Protein AF-A0A3M1B346-F1 (afdb_monomer)

Solvent-accessible surface area (backbone atoms only — not comparable to full-atom values): 20602 Å² total; per-residue (Å²): 141,76,96,72,74,91,65,78,90,74,76,94,73,58,94,80,36,61,48,78,49,77,46,82,44,79,42,91,96,74,44,66,30,41,39,32,41,41,31,32,31,41,41,82,75,49,34,57,56,52,48,51,54,48,50,63,43,58,70,42,80,57,18,36,36,39,36,37,28,70,54,43,74,44,71,39,72,66,44,55,51,50,52,52,54,47,24,54,55,18,45,77,47,75,20,40,44,34,40,16,28,65,42,69,78,57,45,53,50,34,58,74,70,60,45,62,81,72,45,51,75,35,79,36,68,68,58,44,52,50,52,53,54,54,53,72,70,50,78,88,72,79,94,76,83,77,91,83,83,84,81,90,82,87,88,88,83,87,92,82,88,88,84,89,81,85,88,85,89,86,89,88,85,91,86,88,89,80,88,80,80,94,67,78,86,74,85,85,71,61,83,67,45,69,46,78,41,95,65,25,32,42,30,43,53,78,62,47,76,50,98,92,42,69,25,49,28,33,39,37,36,36,46,32,29,85,84,28,28,67,58,50,46,53,52,51,52,54,45,44,72,73,64,56,38,34,37,33,40,33,29,74,47,43,82,45,70,39,75,55,23,50,51,45,53,51,52,52,32,52,58,22,44,76,62,80,24,42,48,38,39,29,38,62,46,71,72,53,48,52,51,33,54,74,71,54,43,60,80,75,44,50,75,33,81,49,80,79,55,54,63,81,72,53,76,82,77,72,81,79,78,79,79,80,73,77,74,79,78,82,79,82,77,80,78,85,78,132

pLDDT: mean 72.1, std 22.02, range [24.44, 95.19]

Radius of gyration: 29.72 Å; Cα contacts (8 Å, |Δi|>4): 452; chains: 1; bounding box: 73×58×101 Å

Sequence (338 aa):
MQNSSDHFELPALKKGESYIAVKEEEIEGLGKIRHICCAGDLNIQSVSQLESKIEDALALPLPLMVFDFSHLNYINSSGMGALVKASDRAKAKGGFLCIVGLPEKIEGLFRMLGLTSSLDLFDSFQSAIQFLKEEKRQPASPPTSAPSSTPSTANLTKKILSKTAKGPSPANPASSPTSPTPSTPPSSLPMGTIFDVYGLQIQRKEDFLCQGQSFLHLELIGALDTRTCAKFDKKMQEIVQQGHRFIILDFSRIDYVNSSGMGVLIKIHDQLSEQNGLLLVAKLSLKLQELFNMLGISQAVHLISDLEEAASFLPKSSPPPPQEEIPPPPTPSPPPES

Secondary structure (DSSP, 8-state):
-----SS-----PPTT-EEEEEEEEEETTTEEEEEEEEEEEE-HHHHHHHHHHHHHHHTSSS-EEEEE-TTEEEE-HHHHHHHHHHHHHHHHTT-EEEEES--HHHHHHHHHTTGGGTSEEESSHHHHHHHHHHHHHS--------------------------------------------------S-TT-EEEETTEEEEE-PPEEETTEEEEEEEEEEEESTTTHHHHHHHHHHHHHTT--EEEEEEEEEEEE-HHHHHHHHHHHHHHHHTT-EEEEE---HHHHHHHHHTTGGGTSEEESSGGGHHHHSPPPPPPPP---PPPPPPPPPPPP-

Nearest PDB structures (foldseek):
  1th8-assembly1_B  TM=8.583E-01  e=2.112E-08  Geobacillus stearothermophilus
  1til-assembly1_B  TM=8.549E-01  e=5.583E-08  Geobacillus stearothermophilus
  6m36-assembly1_H  TM=8.425E-01  e=1.389E-07  Bacillus subtilis subsp. subtilis str. 168
  1vc1-assembly1_B  TM=8.522E-01  e=3.059E-07  Thermotoga maritima
  2ka5-assembly1_A  TM=7.590E-01  e=3.495E-05  Thermotoga maritima

Structure (mmCIF, N/CA/C/O backbone):
data_AF-A0A3M1B346-F1
#
_entry.id   AF-A0A3M1B346-F1
#
loop_
_atom_site.group_PDB
_atom_site.id
_atom_site.type_symbol
_atom_site.label_atom_id
_atom_site.label_alt_id
_atom_site.label_comp_id
_atom_site.label_asym_id
_atom_site.label_entity_id
_atom_site.label_seq_id
_atom_site.pdbx_PDB_ins_code
_atom_site.Cartn_x
_atom_site.Cartn_y
_atom_site.Cartn_z
_atom_site.occupancy
_atom_site.B_iso_or_equiv
_atom_site.auth_seq_id
_atom_site.auth_comp_id
_atom_site.auth_asym_id
_atom_site.auth_atom_id
_atom_site.pdbx_PDB_model_num
ATOM 1 N N . MET A 1 1 ? 32.292 -17.743 -20.488 1.00 32.06 1 MET A N 1
ATOM 2 C CA . MET A 1 1 ? 33.106 -16.845 -19.637 1.00 32.06 1 MET A CA 1
ATOM 3 C C . MET A 1 1 ? 32.238 -15.624 -19.393 1.00 32.06 1 MET A C 1
ATOM 5 O O . MET A 1 1 ? 31.843 -15.042 -20.383 1.00 32.06 1 MET A O 1
ATOM 9 N N . GLN A 1 2 ? 31.777 -15.242 -18.208 1.00 30.55 2 GLN A N 1
ATOM 10 C CA . GLN A 1 2 ? 32.051 -15.582 -16.809 1.00 30.55 2 GLN A CA 1
ATOM 11 C C . GLN A 1 2 ? 30.731 -15.384 -16.034 1.00 30.55 2 GLN A C 1
ATOM 13 O O . GLN A 1 2 ? 29.927 -14.549 -16.433 1.00 30.55 2 GLN A O 1
ATOM 18 N N . ASN A 1 3 ? 30.523 -16.147 -14.954 1.00 39.28 3 ASN A N 1
ATOM 19 C CA . ASN A 1 3 ? 29.468 -15.915 -13.960 1.00 39.28 3 ASN A CA 1
ATOM 20 C C . ASN A 1 3 ? 29.493 -14.454 -13.491 1.00 39.28 3 ASN A C 1
ATOM 22 O O . ASN A 1 3 ? 30.456 -14.043 -12.844 1.00 39.28 3 ASN A O 1
ATOM 26 N N . SER A 1 4 ? 28.432 -13.705 -13.757 1.00 40.34 4 SER A N 1
ATOM 27 C CA . SER A 1 4 ? 28.116 -12.463 -13.057 1.00 40.34 4 SER A CA 1
ATOM 28 C C . SER A 1 4 ? 26.859 -12.730 -12.246 1.00 40.34 4 SER A C 1
ATOM 30 O O . SER A 1 4 ? 25.828 -13.105 -12.788 1.00 40.34 4 SER A O 1
ATOM 32 N N . SER A 1 5 ? 26.999 -12.656 -10.931 1.00 48.50 5 SER A N 1
ATOM 33 C CA . SER A 1 5 ? 25.979 -12.956 -9.938 1.00 48.50 5 SER A CA 1
ATOM 34 C C . SER A 1 5 ? 24.717 -12.119 -10.185 1.00 48.50 5 SER A C 1
ATOM 36 O O . SER A 1 5 ? 24.718 -10.920 -9.901 1.00 48.50 5 SER A O 1
ATOM 38 N N . ASP A 1 6 ? 23.638 -12.767 -10.646 1.00 55.94 6 ASP A N 1
ATOM 39 C CA . ASP A 1 6 ? 22.274 -12.198 -10.701 1.00 55.94 6 ASP A CA 1
ATOM 40 C C . ASP A 1 6 ? 21.827 -11.657 -9.331 1.00 55.94 6 ASP A C 1
ATOM 42 O O . ASP A 1 6 ? 20.938 -10.818 -9.227 1.00 55.94 6 ASP A O 1
ATOM 46 N N . HIS A 1 7 ? 22.479 -12.107 -8.259 1.00 64.25 7 HIS A N 1
ATOM 47 C CA . HIS A 1 7 ? 22.186 -11.700 -6.899 1.00 64.25 7 HIS A CA 1
ATOM 48 C C . HIS A 1 7 ? 22.921 -10.421 -6.481 1.00 64.25 7 HIS A C 1
ATOM 50 O O . HIS A 1 7 ? 24.117 -10.211 -6.718 1.00 64.25 7 HIS A O 1
ATOM 56 N N . PHE A 1 8 ? 22.187 -9.546 -5.804 1.00 78.50 8 PHE A N 1
ATOM 57 C CA . PHE A 1 8 ? 22.762 -8.467 -5.014 1.00 78.50 8 PHE A CA 1
ATOM 58 C C . PHE A 1 8 ? 23.341 -9.036 -3.717 1.00 78.50 8 PHE A C 1
ATOM 60 O O . PHE A 1 8 ? 22.688 -9.822 -3.034 1.00 78.50 8 PHE A O 1
ATOM 67 N N . GLU A 1 9 ? 24.560 -8.629 -3.361 1.00 78.38 9 GLU A N 1
ATOM 68 C CA . GLU A 1 9 ? 25.060 -8.852 -2.005 1.00 78.38 9 GLU A CA 1
ATOM 69 C C . GLU A 1 9 ? 24.341 -7.881 -1.071 1.00 78.38 9 GLU A C 1
ATOM 71 O O . GLU A 1 9 ? 24.512 -6.664 -1.165 1.00 78.38 9 GLU A O 1
ATOM 76 N N . LEU A 1 10 ? 23.490 -8.427 -0.204 1.00 80.75 10 LEU A N 1
ATOM 77 C CA . LEU A 1 10 ? 22.683 -7.637 0.714 1.00 80.75 10 LEU A CA 1
ATOM 78 C C . LEU A 1 10 ? 23.370 -7.481 2.072 1.00 80.75 10 LEU A C 1
ATOM 80 O O . LEU A 1 10 ? 23.885 -8.462 2.617 1.00 80.75 10 LEU A O 1
ATOM 84 N N . PRO A 1 11 ? 23.344 -6.275 2.667 1.00 83.25 11 PRO A N 1
ATOM 85 C CA . PRO A 1 11 ? 23.752 -6.101 4.052 1.00 83.25 11 PRO A CA 1
ATOM 86 C C . PRO A 1 11 ? 22.748 -6.769 5.004 1.00 83.25 11 PRO A C 1
ATOM 88 O O . PRO A 1 11 ? 21.581 -6.975 4.668 1.00 83.25 11 PRO A O 1
ATOM 91 N N . ALA A 1 12 ? 23.185 -7.065 6.230 1.00 81.69 12 ALA A N 1
ATOM 92 C CA . ALA A 1 12 ? 22.277 -7.499 7.288 1.00 81.69 12 ALA A CA 1
ATOM 93 C C . ALA A 1 12 ? 21.341 -6.340 7.675 1.00 81.69 12 ALA A C 1
ATOM 95 O O . ALA A 1 12 ? 21.775 -5.376 8.306 1.00 81.69 12 ALA A O 1
ATOM 96 N N . LEU A 1 13 ? 20.071 -6.442 7.284 1.00 80.88 13 LEU A N 1
ATOM 97 C CA . LEU A 1 13 ? 19.040 -5.440 7.553 1.00 80.88 13 LEU A CA 1
ATOM 98 C C . LEU A 1 13 ? 18.344 -5.703 8.889 1.00 80.88 13 LEU A C 1
ATOM 100 O O . LEU A 1 13 ? 17.930 -6.830 9.175 1.00 80.88 13 LEU A O 1
ATOM 104 N N . LYS A 1 14 ? 18.159 -4.657 9.696 1.00 78.88 14 LYS A N 1
ATOM 105 C CA . LYS A 1 14 ? 17.263 -4.707 10.859 1.00 78.88 14 LYS A CA 1
ATOM 106 C C . LYS A 1 14 ? 15.815 -4.473 10.425 1.00 78.88 14 LYS A C 1
ATOM 108 O O . LYS A 1 14 ? 15.532 -3.938 9.356 1.00 78.88 14 LYS A O 1
ATOM 113 N N . LYS A 1 15 ? 14.870 -4.851 11.289 1.00 71.69 15 LYS A N 1
ATOM 114 C CA . LYS A 1 15 ? 13.436 -4.592 11.081 1.00 71.69 15 LYS A CA 1
ATOM 115 C C . LYS A 1 15 ? 13.189 -3.082 10.916 1.00 71.69 15 LYS A C 1
ATOM 117 O O . LYS A 1 15 ? 13.655 -2.313 11.754 1.00 71.69 15 LYS A O 1
ATOM 122 N N . GLY A 1 16 ? 12.459 -2.668 9.880 1.00 68.50 16 GLY A N 1
ATOM 123 C CA . GLY A 1 16 ? 12.219 -1.254 9.564 1.00 68.50 16 GLY A CA 1
ATOM 124 C C . GLY A 1 16 ? 13.260 -0.602 8.648 1.00 68.50 16 GLY A C 1
ATOM 125 O O . GLY A 1 16 ? 13.013 0.499 8.153 1.00 68.50 16 GLY A O 1
ATOM 126 N N . GLU A 1 17 ? 14.412 -1.241 8.416 1.00 79.50 17 GLU A N 1
ATOM 127 C CA . GLU A 1 17 ? 15.444 -0.716 7.521 1.00 79.50 17 GLU A CA 1
ATOM 128 C C . GLU A 1 17 ? 15.153 -1.075 6.060 1.00 79.50 17 GLU A C 1
ATOM 130 O O . GLU A 1 17 ? 14.446 -2.034 5.746 1.00 79.50 17 GLU A O 1
ATOM 135 N N . SER A 1 18 ? 15.726 -0.284 5.158 1.00 87.25 18 SER A N 1
ATOM 136 C CA . SER A 1 18 ? 15.640 -0.500 3.718 1.00 87.25 18 SER A CA 1
ATOM 137 C C . SER A 1 18 ? 17.023 -0.395 3.101 1.00 87.25 18 SER A C 1
ATOM 139 O O . SER A 1 18 ? 17.881 0.346 3.589 1.00 87.25 18 SER A O 1
ATOM 141 N N . TYR A 1 19 ? 17.226 -1.125 2.015 1.00 89.31 19 TYR A N 1
ATOM 142 C CA . TYR A 1 19 ? 18.423 -1.044 1.202 1.00 89.31 19 TYR A CA 1
ATOM 143 C C . TYR A 1 19 ? 18.024 -0.942 -0.260 1.00 89.31 19 TYR A C 1
ATOM 145 O O . TYR A 1 19 ? 17.258 -1.765 -0.762 1.00 89.31 19 TYR A O 1
ATOM 153 N N . ILE A 1 20 ? 18.544 0.085 -0.929 1.00 91.50 20 ILE A N 1
ATOM 154 C CA . ILE A 1 20 ? 18.323 0.312 -2.351 1.00 91.50 20 ILE A CA 1
ATOM 155 C C . ILE A 1 20 ? 19.682 0.410 -3.025 1.00 91.50 20 ILE A C 1
ATOM 157 O O . ILE A 1 20 ? 20.487 1.288 -2.705 1.00 91.50 20 ILE A O 1
ATOM 161 N N . ALA A 1 21 ? 19.926 -0.479 -3.980 1.00 90.62 21 ALA A N 1
ATOM 162 C CA . ALA A 1 21 ? 21.148 -0.496 -4.769 1.00 90.62 21 ALA A CA 1
ATOM 163 C C . ALA A 1 21 ? 20.822 -0.502 -6.254 1.00 90.62 21 ALA A C 1
ATOM 165 O O . ALA A 1 21 ? 19.817 -1.061 -6.682 1.00 90.62 21 ALA A O 1
ATOM 166 N N . VAL A 1 22 ? 21.697 0.110 -7.046 1.00 92.88 22 VAL A N 1
ATOM 167 C CA . VAL A 1 22 ? 21.562 0.158 -8.500 1.00 92.88 22 VAL A CA 1
ATOM 168 C C . VAL A 1 22 ? 22.815 -0.433 -9.121 1.00 92.88 22 VAL A C 1
ATOM 170 O O . VAL A 1 22 ? 23.921 0.016 -8.826 1.00 92.88 22 VAL A O 1
ATOM 173 N N . LYS A 1 23 ? 22.629 -1.408 -10.005 1.00 92.12 23 LYS A N 1
ATOM 174 C CA . LYS A 1 23 ? 23.642 -1.915 -10.928 1.00 92.12 23 LYS A CA 1
ATOM 175 C C . LYS A 1 23 ? 23.295 -1.438 -12.342 1.00 92.12 23 LYS A C 1
ATOM 177 O O . LYS A 1 23 ? 22.126 -1.400 -12.728 1.00 92.12 23 LYS A O 1
ATOM 182 N N . GLU A 1 24 ? 24.305 -1.021 -13.101 1.00 91.75 24 GLU A N 1
ATOM 183 C CA . GLU A 1 24 ? 24.171 -0.861 -14.554 1.00 91.75 24 GLU A CA 1
ATOM 184 C C . GLU A 1 24 ? 24.563 -2.173 -15.212 1.00 91.75 24 GLU A C 1
ATOM 186 O O . GLU A 1 24 ? 25.674 -2.656 -15.001 1.00 91.75 24 GLU A O 1
ATOM 191 N N . GLU A 1 25 ? 23.669 -2.712 -16.027 1.00 90.19 25 GLU A N 1
ATOM 192 C CA . GLU A 1 25 ? 23.931 -3.905 -16.816 1.00 90.19 25 GLU A CA 1
ATOM 193 C C . GLU A 1 25 ? 23.837 -3.562 -18.296 1.00 90.19 25 GLU A C 1
ATOM 195 O O . GLU A 1 25 ? 22.869 -2.953 -18.753 1.00 90.19 25 GLU A O 1
ATOM 200 N N . GLU A 1 26 ? 24.867 -3.916 -19.057 1.00 90.44 26 GLU A N 1
ATOM 201 C CA . GLU A 1 26 ? 24.881 -3.725 -20.501 1.00 90.44 26 GLU A CA 1
ATOM 202 C C . GLU A 1 26 ? 24.494 -5.036 -21.176 1.00 90.44 26 GLU A C 1
ATOM 204 O O . GLU A 1 26 ? 25.235 -6.018 -21.148 1.00 90.44 26 GLU A O 1
ATOM 209 N N . ILE A 1 27 ? 23.298 -5.057 -21.762 1.00 89.56 27 ILE A N 1
ATOM 210 C CA . ILE A 1 27 ? 22.732 -6.254 -22.370 1.00 89.56 27 ILE A CA 1
ATOM 211 C C . ILE A 1 27 ? 22.774 -6.123 -23.888 1.00 89.56 27 ILE A C 1
ATOM 213 O O . ILE A 1 27 ? 22.206 -5.195 -24.473 1.00 89.56 27 ILE A O 1
ATOM 217 N N . GLU A 1 28 ? 23.399 -7.102 -24.541 1.00 85.38 28 GLU A N 1
ATOM 218 C CA . GLU A 1 28 ? 23.460 -7.179 -25.998 1.00 85.38 28 GLU A CA 1
ATOM 219 C C . GLU A 1 28 ? 22.050 -7.096 -26.614 1.00 85.38 28 GLU A C 1
ATOM 221 O O . GLU A 1 28 ? 21.127 -7.825 -26.233 1.00 85.38 28 GLU A O 1
ATOM 226 N N . GLY A 1 29 ? 21.875 -6.165 -27.555 1.00 84.38 29 GLY A N 1
ATOM 227 C CA . GLY A 1 29 ? 20.603 -5.891 -28.227 1.00 84.38 29 GLY A CA 1
ATOM 228 C C . GLY A 1 29 ? 19.672 -4.917 -27.495 1.00 84.38 29 GLY A C 1
ATOM 229 O O . GLY A 1 29 ? 18.853 -4.273 -28.150 1.00 84.38 29 GLY A O 1
ATOM 230 N N . LEU A 1 30 ? 19.816 -4.718 -26.182 1.00 84.06 30 LEU A N 1
ATOM 231 C CA . LEU A 1 30 ? 18.996 -3.780 -25.399 1.00 84.06 30 LEU A CA 1
ATOM 232 C C . LEU A 1 30 ? 19.738 -2.490 -25.043 1.00 84.06 30 LEU A C 1
ATOM 234 O O . LEU A 1 30 ? 19.118 -1.427 -25.064 1.00 84.06 30 LEU A O 1
ATOM 238 N N . GLY A 1 31 ? 21.055 -2.565 -24.845 1.00 87.00 31 GLY A N 1
ATOM 239 C CA . GLY A 1 31 ? 21.879 -1.466 -24.355 1.00 87.00 31 GLY A CA 1
ATOM 240 C C . GLY A 1 31 ? 21.941 -1.464 -22.829 1.00 87.00 31 GLY A C 1
ATOM 241 O O . GLY A 1 31 ? 21.879 -2.519 -22.198 1.00 87.00 31 GLY A O 1
ATOM 242 N N . LYS A 1 32 ? 22.076 -0.275 -22.238 1.00 90.44 32 LYS A N 1
ATOM 243 C CA . LYS A 1 32 ? 22.157 -0.113 -20.784 1.00 90.44 32 LYS A CA 1
ATOM 244 C C . LYS A 1 32 ? 20.802 -0.320 -20.113 1.00 90.44 32 LYS A C 1
ATOM 246 O O . LYS A 1 32 ? 19.819 0.316 -20.489 1.00 90.44 32 LYS A O 1
ATOM 251 N N . ILE A 1 33 ? 20.794 -1.136 -19.069 1.00 92.56 33 ILE A N 1
ATOM 252 C CA . ILE A 1 33 ? 19.653 -1.414 -18.202 1.00 92.56 33 ILE A CA 1
ATOM 253 C C . ILE A 1 33 ? 20.035 -1.059 -16.768 1.00 92.56 33 ILE A C 1
ATOM 255 O O . ILE A 1 33 ? 21.152 -1.309 -16.313 1.00 92.56 33 ILE A O 1
ATOM 259 N N . ARG A 1 34 ? 19.097 -0.445 -16.048 1.00 94.00 34 ARG A N 1
ATOM 260 C CA . ARG A 1 34 ? 19.215 -0.158 -14.618 1.00 94.00 34 ARG A CA 1
ATOM 261 C C . ARG A 1 34 ? 18.576 -1.301 -13.839 1.00 94.00 34 ARG A C 1
ATOM 263 O O . ARG A 1 34 ? 17.354 -1.405 -13.807 1.00 94.00 34 ARG A O 1
ATOM 270 N N . HIS A 1 35 ? 19.394 -2.134 -13.211 1.00 94.12 35 HIS A N 1
ATOM 271 C CA . HIS A 1 35 ? 18.930 -3.176 -12.303 1.00 94.12 35 HIS A CA 1
ATOM 272 C C . HIS A 1 35 ? 18.921 -2.613 -10.877 1.00 94.12 35 HIS A C 1
ATOM 274 O O . HIS A 1 35 ? 19.967 -2.245 -10.340 1.00 94.12 35 HIS A O 1
ATOM 280 N N . ILE A 1 36 ? 17.739 -2.463 -10.287 1.00 94.12 36 ILE A N 1
ATOM 281 C CA . ILE A 1 36 ? 17.524 -1.764 -9.019 1.00 94.12 36 ILE A CA 1
ATOM 282 C C . ILE A 1 36 ? 17.034 -2.768 -7.979 1.00 94.12 36 ILE A C 1
ATOM 284 O O . ILE A 1 36 ? 15.892 -3.210 -8.031 1.00 94.12 36 ILE A O 1
ATOM 288 N N . CYS A 1 37 ? 17.878 -3.104 -7.009 1.00 93.50 37 CYS A N 1
ATOM 289 C CA . CYS A 1 37 ? 17.483 -3.936 -5.879 1.00 93.50 37 CYS A CA 1
ATOM 290 C C . CYS A 1 37 ? 16.806 -3.091 -4.813 1.00 93.50 37 CYS A C 1
ATOM 292 O O . CYS A 1 37 ? 17.348 -2.055 -4.420 1.00 93.50 37 CYS A O 1
ATOM 294 N N . CYS A 1 38 ? 15.658 -3.557 -4.328 1.00 93.00 38 CYS A N 1
ATOM 295 C CA . CYS A 1 38 ? 14.989 -3.002 -3.161 1.00 93.00 38 CYS A CA 1
ATOM 296 C C . CYS A 1 38 ? 14.782 -4.111 -2.128 1.00 93.00 38 CYS A C 1
ATOM 298 O O . CYS A 1 38 ? 14.017 -5.048 -2.352 1.00 93.00 38 CYS A O 1
ATOM 300 N N . ALA A 1 39 ? 15.448 -3.983 -0.985 1.00 90.81 39 ALA A N 1
ATOM 301 C CA . ALA A 1 39 ? 15.350 -4.922 0.123 1.00 90.81 39 ALA A CA 1
ATOM 302 C C . ALA A 1 39 ? 14.859 -4.227 1.400 1.00 90.81 39 ALA A C 1
ATOM 304 O O . ALA A 1 39 ? 15.118 -3.040 1.615 1.00 90.81 39 ALA A O 1
ATOM 305 N N . GLY A 1 40 ? 14.174 -4.980 2.262 1.00 88.06 40 GLY A N 1
ATOM 306 C CA . GLY A 1 40 ? 13.624 -4.474 3.520 1.00 88.06 40 GLY A CA 1
ATOM 307 C C . GLY A 1 40 ? 12.289 -3.743 3.352 1.00 88.06 40 GLY A C 1
ATOM 308 O O . GLY A 1 40 ? 11.438 -4.169 2.569 1.00 88.06 40 GLY A O 1
ATOM 309 N N . ASP A 1 41 ? 12.091 -2.669 4.116 1.00 83.69 41 ASP A N 1
ATOM 310 C CA . ASP A 1 41 ? 10.806 -1.970 4.223 1.00 83.69 41 ASP A CA 1
ATOM 311 C C . ASP A 1 41 ? 10.811 -0.652 3.432 1.00 83.69 41 ASP A C 1
ATOM 313 O O . ASP A 1 41 ? 11.344 0.360 3.893 1.00 83.69 41 ASP A O 1
ATOM 317 N N . LEU A 1 42 ? 10.155 -0.621 2.265 1.00 83.19 42 LEU A N 1
ATOM 318 C CA . LEU A 1 42 ? 9.981 0.600 1.471 1.00 83.19 42 LEU A CA 1
ATOM 319 C C . LEU A 1 42 ? 8.945 1.549 2.111 1.00 83.19 42 LEU A C 1
ATOM 321 O O . LEU A 1 42 ? 7.769 1.606 1.737 1.00 83.19 42 LEU A O 1
ATOM 325 N N . ASN A 1 43 ? 9.400 2.292 3.119 1.00 77.50 43 ASN A N 1
ATOM 326 C CA . ASN A 1 43 ? 8.674 3.323 3.859 1.00 77.50 43 ASN A CA 1
ATOM 327 C C . ASN A 1 43 ? 8.891 4.743 3.284 1.00 77.50 43 ASN A C 1
ATOM 329 O O . ASN A 1 43 ? 9.664 4.945 2.351 1.00 77.50 43 ASN A O 1
ATOM 333 N N . ILE A 1 44 ? 8.241 5.758 3.870 1.00 71.00 44 ILE A N 1
ATOM 334 C CA . ILE A 1 44 ? 8.250 7.153 3.377 1.00 71.00 44 ILE A CA 1
ATOM 335 C C . ILE A 1 44 ? 9.672 7.704 3.159 1.00 71.00 44 ILE A C 1
ATOM 337 O O . ILE A 1 44 ? 9.896 8.409 2.182 1.00 71.00 44 ILE A O 1
ATOM 341 N N . GLN A 1 45 ? 10.634 7.377 4.027 1.00 72.00 45 GLN A N 1
ATOM 342 C CA . GLN A 1 45 ? 12.007 7.887 3.912 1.00 72.00 45 GLN A CA 1
ATOM 343 C C . GLN A 1 45 ? 12.791 7.190 2.794 1.00 72.00 45 GLN A C 1
ATOM 345 O O . GLN A 1 45 ? 13.525 7.836 2.047 1.00 72.00 45 GLN A O 1
ATOM 350 N N . SER A 1 46 ? 12.615 5.877 2.661 1.00 78.19 46 SER A N 1
ATOM 351 C CA . SER A 1 46 ? 13.269 5.080 1.616 1.00 78.19 46 SER A CA 1
ATOM 352 C C . SER A 1 46 ? 12.723 5.364 0.212 1.00 78.19 46 SER A C 1
ATOM 354 O O . SER A 1 46 ? 13.469 5.311 -0.764 1.00 78.19 46 SER A O 1
ATOM 356 N N . VAL A 1 47 ? 11.444 5.749 0.104 1.00 81.88 47 VAL A N 1
ATOM 357 C CA . VAL A 1 47 ? 10.812 6.087 -1.178 1.00 81.88 47 VAL A CA 1
ATOM 358 C C . VAL A 1 47 ? 11.484 7.298 -1.818 1.00 81.88 47 VAL A C 1
ATOM 360 O O . VAL A 1 47 ? 11.690 7.278 -3.022 1.00 81.88 47 VAL A O 1
ATOM 363 N N . SER A 1 48 ? 11.941 8.291 -1.051 1.00 84.12 48 SER A N 1
ATOM 364 C CA . SER A 1 48 ? 12.697 9.417 -1.621 1.00 84.12 48 SER A CA 1
ATOM 365 C C . SER A 1 48 ? 14.006 8.972 -2.286 1.00 84.12 48 SER A C 1
ATOM 367 O O . SER A 1 48 ? 14.407 9.519 -3.313 1.00 84.12 48 SER A O 1
ATOM 369 N N . GLN A 1 49 ? 14.680 7.961 -1.723 1.00 86.75 49 GLN A N 1
ATOM 370 C CA . GLN A 1 49 ? 15.886 7.392 -2.333 1.00 86.75 49 GLN A CA 1
ATOM 371 C C . GLN A 1 49 ? 15.534 6.612 -3.602 1.00 86.75 49 GLN A C 1
ATOM 373 O O . GLN A 1 49 ? 16.208 6.771 -4.618 1.00 86.75 49 GLN A O 1
ATOM 378 N N . LEU A 1 50 ? 14.456 5.823 -3.562 1.00 89.31 50 LEU A N 1
ATOM 379 C CA . LEU A 1 50 ? 13.929 5.103 -4.719 1.00 89.31 50 LEU A CA 1
ATOM 380 C C . LEU A 1 50 ? 13.569 6.057 -5.866 1.00 89.31 50 LEU A C 1
ATOM 382 O O . LEU A 1 50 ? 13.999 5.849 -6.997 1.00 89.31 50 LEU A O 1
ATOM 386 N N . GLU A 1 51 ? 12.826 7.122 -5.564 1.00 90.19 51 GLU A N 1
ATOM 387 C CA . GLU A 1 51 ? 12.421 8.156 -6.517 1.00 90.19 51 GLU A CA 1
ATOM 388 C C . GLU A 1 51 ? 13.638 8.830 -7.147 1.00 90.19 51 GLU A C 1
ATOM 390 O O . GLU A 1 51 ? 13.685 8.971 -8.364 1.00 90.19 51 GLU A O 1
ATOM 395 N N . SER A 1 52 ? 14.672 9.155 -6.362 1.00 90.50 52 SER A N 1
ATOM 396 C CA . SER A 1 52 ? 15.922 9.689 -6.914 1.00 90.50 52 SER A CA 1
ATOM 397 C C . SER A 1 52 ? 16.559 8.733 -7.928 1.00 90.50 52 SER A C 1
ATOM 399 O O . SER A 1 52 ? 16.988 9.181 -8.988 1.00 90.50 52 SER A O 1
ATOM 401 N N . LYS A 1 53 ? 16.599 7.422 -7.648 1.00 91.81 53 LYS A N 1
ATOM 402 C CA . LYS A 1 53 ? 17.146 6.426 -8.589 1.00 91.81 53 LYS A CA 1
ATOM 403 C C . LYS A 1 53 ? 16.279 6.256 -9.835 1.00 91.81 53 LYS A C 1
ATOM 405 O O . LYS A 1 53 ? 16.813 6.055 -10.926 1.00 91.81 53 LYS A O 1
ATOM 410 N N . ILE A 1 54 ? 14.961 6.352 -9.679 1.00 93.81 54 ILE A N 1
ATOM 411 C CA . ILE A 1 54 ? 14.005 6.361 -10.789 1.00 93.81 54 ILE A CA 1
ATOM 412 C C . ILE A 1 54 ? 14.245 7.578 -11.683 1.00 93.81 54 ILE A C 1
ATOM 414 O O . ILE A 1 54 ? 14.311 7.420 -12.897 1.00 93.81 54 ILE A O 1
ATOM 418 N N . GLU A 1 55 ? 14.403 8.777 -11.120 1.00 94.06 55 GLU A N 1
ATOM 419 C CA . GLU A 1 55 ? 14.655 9.987 -11.911 1.00 94.06 55 GLU A CA 1
ATOM 420 C C . GLU A 1 55 ? 15.980 9.900 -12.678 1.00 94.06 55 GLU A C 1
ATOM 422 O O . GLU A 1 55 ? 16.011 10.207 -13.871 1.00 94.06 55 GLU A O 1
ATOM 427 N N . ASP A 1 56 ? 17.042 9.392 -12.044 1.00 90.94 56 ASP A N 1
ATOM 428 C CA . ASP A 1 56 ? 18.332 9.151 -12.704 1.00 90.94 56 ASP A CA 1
ATOM 429 C C . ASP A 1 56 ? 18.189 8.195 -13.904 1.00 90.94 56 ASP A C 1
ATOM 431 O O . ASP A 1 56 ? 18.797 8.396 -14.959 1.00 90.94 56 ASP A O 1
ATOM 435 N N . ALA A 1 57 ? 17.366 7.151 -13.770 1.00 91.19 57 ALA A N 1
ATOM 436 C CA . ALA A 1 57 ? 17.086 6.211 -14.851 1.00 91.19 57 ALA A CA 1
ATOM 437 C C . ALA A 1 57 ? 16.205 6.832 -15.947 1.00 91.19 57 ALA A C 1
ATOM 439 O O . ALA A 1 57 ? 16.487 6.670 -17.134 1.00 91.19 57 ALA A O 1
ATOM 440 N N . LEU A 1 58 ? 15.172 7.586 -15.563 1.00 93.12 58 LEU A N 1
ATOM 441 C CA . LEU A 1 58 ? 14.265 8.279 -16.477 1.00 93.12 58 LEU A CA 1
ATOM 442 C C . LEU A 1 58 ? 14.944 9.424 -17.231 1.00 93.12 58 LEU A C 1
ATOM 444 O O . LEU A 1 58 ? 14.426 9.835 -18.269 1.00 93.12 58 LEU A O 1
ATOM 448 N N . ALA A 1 59 ? 16.076 9.947 -16.758 1.00 92.25 59 ALA A N 1
ATOM 449 C CA . ALA A 1 59 ? 16.872 10.932 -17.487 1.00 92.25 59 ALA A CA 1
ATOM 450 C C . ALA A 1 59 ? 17.472 10.362 -18.788 1.00 92.25 59 ALA A C 1
ATOM 452 O O . ALA A 1 59 ? 17.782 11.123 -19.706 1.00 92.25 59 ALA A O 1
ATOM 453 N N . LEU A 1 60 ? 17.588 9.034 -18.903 1.00 87.56 60 LEU A N 1
ATOM 454 C CA . LEU A 1 60 ? 18.064 8.373 -20.114 1.00 87.56 60 LEU A CA 1
ATOM 455 C C . LEU A 1 60 ? 17.036 8.484 -21.259 1.00 87.56 60 LEU A C 1
ATOM 457 O O . LEU A 1 60 ? 15.825 8.520 -21.019 1.00 87.56 60 LEU A O 1
ATOM 461 N N . PRO A 1 61 ? 17.497 8.524 -22.524 1.00 85.19 61 PRO A N 1
ATOM 462 C CA . PRO A 1 61 ? 16.610 8.620 -23.682 1.00 85.19 61 PRO A CA 1
ATOM 463 C C . PRO A 1 61 ? 15.729 7.377 -23.857 1.00 85.19 61 PRO A C 1
ATOM 465 O O . PRO A 1 61 ? 14.593 7.512 -24.296 1.00 85.19 61 PRO A O 1
ATOM 468 N N . LEU A 1 62 ? 16.230 6.197 -23.476 1.00 90.38 62 LEU A N 1
ATOM 469 C CA . LEU A 1 62 ? 15.490 4.935 -23.485 1.00 90.38 62 LEU A CA 1
ATOM 470 C C . LEU A 1 62 ? 15.611 4.271 -22.099 1.00 90.38 62 LEU A C 1
ATOM 472 O O . LEU A 1 62 ? 16.561 3.523 -21.859 1.00 90.38 62 LEU A O 1
ATOM 476 N N . PRO A 1 63 ? 14.721 4.598 -21.148 1.00 92.94 63 PRO A N 1
ATOM 477 C CA . PRO A 1 63 ? 14.838 4.130 -19.772 1.00 92.94 63 PRO A CA 1
ATOM 478 C C . PRO A 1 63 ? 14.385 2.670 -19.650 1.00 92.94 63 PRO A C 1
ATOM 480 O O . PRO A 1 63 ? 13.191 2.382 -19.639 1.00 92.94 63 PRO A O 1
ATOM 483 N N . LEU A 1 64 ? 15.341 1.746 -19.553 1.00 93.88 64 LEU A N 1
ATOM 484 C CA . LEU A 1 64 ? 15.089 0.336 -19.248 1.00 93.88 64 LEU A CA 1
ATOM 485 C C . LEU A 1 64 ? 15.457 0.064 -17.791 1.00 93.88 64 LEU A C 1
ATOM 487 O O . LEU A 1 64 ? 16.616 0.217 -17.397 1.00 93.88 64 LEU A O 1
ATOM 491 N N . MET A 1 65 ? 14.464 -0.321 -16.997 1.00 94.69 65 MET A N 1
ATOM 492 C CA . MET A 1 65 ? 14.606 -0.554 -15.564 1.00 94.69 65 MET A CA 1
ATOM 493 C C . MET A 1 65 ? 14.064 -1.929 -15.196 1.00 94.69 65 MET A C 1
ATOM 495 O O . MET A 1 65 ? 12.969 -2.299 -15.616 1.00 94.69 65 MET A O 1
ATOM 499 N N . VAL A 1 66 ? 14.807 -2.652 -14.365 1.00 95.19 66 VAL A N 1
ATOM 500 C CA . VAL A 1 66 ? 14.353 -3.895 -13.740 1.00 95.19 66 VAL A CA 1
ATOM 501 C C . VAL A 1 66 ? 14.490 -3.738 -12.232 1.00 95.19 66 VAL A C 1
ATOM 503 O O . VAL A 1 66 ? 15.586 -3.488 -11.738 1.00 95.19 66 VAL A O 1
ATOM 506 N N . PHE A 1 67 ? 13.381 -3.843 -11.510 1.00 94.81 67 PHE A N 1
ATOM 507 C CA . PHE A 1 67 ? 13.332 -3.763 -10.055 1.00 94.81 67 PHE A CA 1
ATOM 508 C C . PHE A 1 67 ? 13.328 -5.162 -9.451 1.00 94.81 67 PHE A C 1
ATOM 510 O O . PHE A 1 67 ? 12.398 -5.920 -9.696 1.00 94.81 67 PHE A O 1
ATOM 517 N N . ASP A 1 68 ? 14.334 -5.490 -8.647 1.00 94.31 68 ASP A N 1
ATOM 518 C CA . ASP A 1 68 ? 14.413 -6.754 -7.914 1.00 94.31 68 ASP A CA 1
ATOM 519 C C . ASP A 1 68 ? 13.865 -6.587 -6.497 1.00 94.31 68 ASP A C 1
ATOM 521 O O . ASP A 1 68 ? 14.448 -5.876 -5.669 1.00 94.31 68 ASP A O 1
ATOM 525 N N . PHE A 1 69 ? 12.724 -7.235 -6.244 1.00 93.00 69 PHE A N 1
ATOM 526 C CA . PHE A 1 69 ? 11.990 -7.216 -4.978 1.00 93.00 69 PHE A CA 1
ATOM 527 C C . PHE A 1 69 ? 12.096 -8.536 -4.206 1.00 93.00 69 PHE A C 1
ATOM 529 O O . PHE A 1 69 ? 11.384 -8.711 -3.217 1.00 93.00 69 PHE A O 1
ATOM 536 N N . SER A 1 70 ? 13.027 -9.425 -4.575 1.00 90.38 70 SER A N 1
ATOM 537 C CA . SER A 1 70 ? 13.211 -10.749 -3.947 1.00 90.38 70 SER A CA 1
ATOM 538 C C . SER A 1 70 ? 13.382 -10.701 -2.426 1.00 90.38 70 SER A C 1
ATOM 540 O O . SER A 1 70 ? 13.087 -11.667 -1.725 1.00 90.38 70 SER A O 1
ATOM 542 N N . HIS A 1 71 ? 13.844 -9.566 -1.897 1.00 89.81 71 HIS A N 1
ATOM 543 C CA . HIS A 1 71 ? 14.086 -9.340 -0.472 1.00 89.81 71 HIS A CA 1
ATOM 544 C C . HIS A 1 71 ? 13.254 -8.190 0.106 1.00 89.81 71 HIS A C 1
ATOM 546 O O . HIS A 1 71 ? 13.610 -7.602 1.133 1.00 89.81 71 HIS A O 1
ATOM 552 N N . LEU A 1 72 ? 12.157 -7.841 -0.562 1.00 89.44 72 LEU A N 1
ATOM 553 C CA . LEU A 1 72 ? 11.241 -6.805 -0.122 1.00 89.44 72 LEU A CA 1
ATOM 554 C C . LEU A 1 72 ? 10.295 -7.368 0.943 1.00 89.44 72 LEU A C 1
ATOM 556 O O . LEU A 1 72 ? 9.583 -8.342 0.719 1.00 89.44 72 LEU A O 1
ATOM 560 N N . ASN A 1 73 ? 10.257 -6.735 2.108 1.00 83.75 73 ASN A N 1
ATOM 561 C CA . ASN A 1 73 ? 9.356 -7.129 3.191 1.00 83.75 73 ASN A CA 1
ATOM 562 C C . ASN A 1 73 ? 8.048 -6.340 3.136 1.00 83.75 73 ASN A C 1
ATOM 564 O O . ASN A 1 73 ? 6.976 -6.865 3.442 1.00 83.75 73 ASN A O 1
ATOM 568 N N . TYR A 1 74 ? 8.140 -5.068 2.749 1.00 80.88 74 TYR A N 1
ATOM 569 C CA . TYR A 1 74 ? 7.022 -4.142 2.779 1.00 80.88 74 TYR A CA 1
ATOM 570 C C . TYR A 1 74 ? 7.181 -3.033 1.738 1.00 80.88 74 TYR A C 1
ATOM 572 O O . TYR A 1 74 ? 8.288 -2.569 1.475 1.00 80.88 74 TYR A O 1
ATOM 580 N N . ILE A 1 75 ? 6.057 -2.561 1.193 1.00 82.50 75 ILE A N 1
ATOM 581 C CA . ILE A 1 75 ? 5.979 -1.352 0.372 1.00 82.50 75 ILE A CA 1
ATOM 582 C C . ILE A 1 75 ? 4.706 -0.577 0.703 1.00 82.50 75 ILE A C 1
ATOM 584 O O . ILE A 1 75 ? 3.617 -1.145 0.799 1.00 82.50 75 ILE A O 1
ATOM 588 N N . ASN A 1 76 ? 4.840 0.735 0.891 1.00 74.81 76 ASN A N 1
ATOM 589 C CA . ASN A 1 76 ? 3.700 1.611 1.147 1.00 74.81 76 ASN A CA 1
ATOM 590 C C . ASN A 1 76 ? 3.056 2.138 -0.153 1.00 74.81 76 ASN A C 1
ATOM 592 O O . ASN A 1 76 ? 3.551 1.947 -1.264 1.00 74.81 76 ASN A O 1
ATOM 596 N N . SER A 1 77 ? 1.945 2.862 -0.008 1.00 74.19 77 SER A N 1
ATOM 597 C CA . SER A 1 77 ? 1.220 3.478 -1.127 1.00 74.19 77 SER A CA 1
ATOM 598 C C . SER A 1 77 ? 2.064 4.470 -1.937 1.00 74.19 77 SER A C 1
ATOM 600 O O . SER A 1 77 ? 1.890 4.559 -3.152 1.00 74.19 77 SER A O 1
ATOM 602 N N . SER A 1 78 ? 2.991 5.188 -1.296 1.00 77.31 78 SER A N 1
ATOM 603 C CA . SER A 1 78 ? 3.904 6.109 -1.981 1.00 77.31 78 SER A CA 1
ATOM 604 C C . SER A 1 78 ? 4.877 5.366 -2.897 1.00 77.31 78 SER A C 1
ATOM 606 O O . SER A 1 78 ? 5.025 5.757 -4.050 1.00 77.31 78 SER A O 1
ATOM 608 N N . GLY A 1 79 ? 5.479 4.267 -2.429 1.00 83.88 79 GLY A N 1
ATOM 609 C CA . GLY A 1 79 ? 6.372 3.430 -3.235 1.00 83.88 79 GLY A CA 1
ATOM 610 C C . GLY A 1 79 ? 5.647 2.803 -4.423 1.00 83.88 79 GLY A C 1
ATOM 611 O O . GLY A 1 79 ? 6.121 2.880 -5.553 1.00 83.88 79 GLY A O 1
ATOM 612 N N . MET A 1 80 ? 4.439 2.285 -4.195 1.00 83.56 80 MET A N 1
ATOM 613 C CA . MET A 1 80 ? 3.574 1.774 -5.264 1.00 83.56 80 MET A CA 1
ATOM 614 C C . MET A 1 80 ? 3.257 2.846 -6.313 1.00 83.56 80 MET A C 1
ATOM 616 O O . MET A 1 80 ? 3.397 2.618 -7.514 1.00 83.56 80 MET A O 1
ATOM 620 N N . GLY A 1 81 ? 2.866 4.042 -5.865 1.00 82.12 81 GLY A N 1
ATOM 621 C CA . GLY A 1 81 ? 2.580 5.167 -6.751 1.00 82.12 81 GLY A CA 1
ATOM 622 C C . GLY A 1 81 ? 3.804 5.634 -7.540 1.00 82.12 81 GLY A C 1
ATOM 623 O O . GLY A 1 81 ? 3.663 6.006 -8.705 1.00 82.12 81 GLY A O 1
ATOM 624 N N . ALA A 1 82 ? 4.996 5.593 -6.939 1.00 86.44 82 ALA A N 1
ATOM 625 C CA . ALA A 1 82 ? 6.249 5.907 -7.618 1.00 86.44 82 ALA A CA 1
ATOM 626 C C . ALA A 1 82 ? 6.532 4.915 -8.758 1.00 86.44 82 ALA A C 1
ATOM 628 O O . ALA A 1 82 ? 6.844 5.349 -9.865 1.00 86.44 82 ALA A O 1
ATOM 629 N N . LEU A 1 83 ? 6.336 3.610 -8.533 1.00 90.19 83 LEU A N 1
ATOM 630 C CA . LEU A 1 83 ? 6.543 2.572 -9.553 1.00 90.19 83 LEU A CA 1
ATOM 631 C C . LEU A 1 83 ? 5.580 2.707 -10.735 1.00 90.19 83 LEU A C 1
ATOM 633 O O . LEU A 1 83 ? 6.008 2.643 -11.885 1.00 90.19 83 LEU A O 1
ATOM 637 N N . VAL A 1 84 ? 4.292 2.950 -10.473 1.00 87.00 84 VAL A N 1
ATOM 638 C CA . VAL A 1 84 ? 3.293 3.142 -11.540 1.00 87.00 84 VAL A CA 1
ATOM 639 C C . VAL A 1 84 ? 3.641 4.366 -12.388 1.00 87.00 84 VAL A C 1
ATOM 641 O O . VAL A 1 84 ? 3.747 4.266 -13.608 1.00 87.00 84 VAL A O 1
ATOM 644 N N . LYS A 1 85 ? 3.924 5.507 -11.745 1.00 87.88 85 LYS A N 1
ATOM 645 C CA . LYS A 1 85 ? 4.335 6.732 -12.451 1.00 87.88 85 LYS A CA 1
ATOM 646 C C . LYS A 1 85 ? 5.623 6.533 -13.249 1.00 87.88 85 LYS A C 1
ATOM 648 O O . LYS A 1 85 ? 5.756 7.086 -14.340 1.00 87.88 85 LYS A O 1
ATOM 653 N N . ALA A 1 86 ? 6.579 5.785 -12.703 1.00 91.19 86 ALA A N 1
ATOM 654 C CA . ALA A 1 86 ? 7.830 5.472 -13.378 1.00 91.19 86 ALA A CA 1
ATOM 655 C C . ALA A 1 86 ? 7.600 4.596 -14.615 1.00 91.19 86 ALA A C 1
ATOM 657 O O . ALA A 1 86 ? 8.174 4.888 -15.661 1.00 91.19 86 ALA A O 1
ATOM 658 N N . SER A 1 87 ? 6.728 3.586 -14.519 1.00 89.50 87 SER A N 1
ATOM 659 C CA . SER A 1 87 ? 6.336 2.720 -15.638 1.00 89.50 87 SER A CA 1
ATOM 660 C C . SER A 1 87 ? 5.710 3.532 -16.773 1.00 89.50 87 SER A C 1
ATOM 662 O O . SER A 1 87 ? 6.196 3.482 -17.903 1.00 89.50 87 SER A O 1
ATOM 664 N N . ASP A 1 88 ? 4.721 4.379 -16.466 1.00 88.00 88 ASP A N 1
ATOM 665 C CA . ASP A 1 88 ? 4.061 5.232 -17.462 1.00 88.00 88 ASP A CA 1
ATOM 666 C C . ASP A 1 88 ? 5.055 6.179 -18.154 1.00 88.00 88 ASP A C 1
ATOM 668 O O . ASP A 1 88 ? 5.063 6.319 -19.380 1.00 88.00 88 ASP A O 1
ATOM 672 N N . ARG A 1 89 ? 5.941 6.816 -17.375 1.00 91.50 89 ARG A N 1
ATOM 673 C CA . ARG A 1 89 ? 6.967 7.733 -17.899 1.00 91.50 89 ARG A CA 1
ATOM 674 C C . ARG A 1 89 ? 8.037 7.015 -18.713 1.00 91.50 89 ARG A C 1
ATOM 676 O O . ARG A 1 89 ? 8.525 7.588 -19.686 1.00 91.50 89 ARG A O 1
ATOM 683 N N . ALA A 1 90 ? 8.403 5.792 -18.335 1.00 91.00 90 ALA A N 1
ATOM 684 C CA . ALA A 1 90 ? 9.335 4.977 -19.099 1.00 91.00 90 ALA A CA 1
ATOM 685 C C . ALA A 1 90 ? 8.721 4.589 -20.449 1.00 91.00 90 ALA A C 1
ATOM 687 O O . ALA A 1 90 ? 9.327 4.858 -21.487 1.00 91.00 90 ALA A O 1
ATOM 688 N N . LYS A 1 91 ? 7.478 4.087 -20.442 1.00 88.88 91 LYS A N 1
ATOM 689 C CA . LYS A 1 91 ? 6.720 3.718 -21.648 1.00 88.88 91 LYS A CA 1
ATOM 690 C C . LYS A 1 91 ? 6.526 4.907 -22.590 1.00 88.88 91 LYS A C 1
ATOM 692 O O . LYS A 1 91 ? 6.722 4.772 -23.795 1.00 88.88 91 LYS A O 1
ATOM 697 N N . ALA A 1 92 ? 6.263 6.104 -22.059 1.00 88.44 92 ALA A N 1
ATOM 698 C CA . ALA A 1 92 ? 6.169 7.333 -22.856 1.00 88.44 92 ALA A CA 1
ATOM 699 C C . ALA A 1 92 ? 7.471 7.699 -23.603 1.00 88.44 92 ALA A C 1
ATOM 701 O O . ALA A 1 92 ? 7.421 8.407 -24.608 1.00 88.44 92 ALA A O 1
ATOM 702 N N . LYS A 1 93 ? 8.630 7.216 -23.136 1.00 90.25 93 LYS A N 1
ATOM 703 C CA . LYS A 1 93 ? 9.939 7.363 -23.796 1.00 90.25 93 LYS A CA 1
ATOM 704 C C . LYS A 1 93 ? 10.347 6.134 -24.624 1.00 90.25 93 LYS A C 1
ATOM 706 O O . LYS A 1 93 ? 11.482 6.062 -25.083 1.00 90.25 93 LYS A O 1
ATOM 711 N N . GLY A 1 94 ? 9.455 5.156 -24.798 1.00 87.56 94 GLY A N 1
ATOM 712 C CA . GLY A 1 94 ? 9.767 3.875 -25.445 1.00 87.56 94 GLY A CA 1
ATOM 713 C C . GLY A 1 94 ? 10.663 2.955 -24.606 1.00 87.56 94 GLY A C 1
ATOM 714 O O . GLY A 1 94 ? 11.250 2.016 -25.138 1.00 87.56 94 GLY A O 1
ATOM 715 N N . GLY A 1 95 ? 10.808 3.252 -23.314 1.00 92.12 95 GLY A N 1
ATOM 716 C CA . GLY A 1 95 ? 11.455 2.400 -22.326 1.00 92.12 95 GLY A CA 1
ATOM 717 C C . GLY A 1 95 ? 10.456 1.511 -21.583 1.00 92.12 95 GLY A C 1
ATOM 718 O O . GLY A 1 95 ? 9.263 1.504 -21.879 1.00 92.12 95 GLY A O 1
ATOM 719 N N . PHE A 1 96 ? 10.950 0.778 -20.588 1.00 92.44 96 PHE A N 1
ATOM 720 C CA . PHE A 1 96 ? 10.184 -0.214 -19.837 1.00 92.44 96 PHE A CA 1
ATOM 721 C C . PHE A 1 96 ? 10.606 -0.251 -18.372 1.00 92.44 96 PHE A C 1
ATOM 723 O O . PHE A 1 96 ? 11.763 0.013 -18.031 1.00 92.44 96 PHE A O 1
ATOM 730 N N . LEU A 1 97 ? 9.653 -0.622 -17.521 1.00 93.62 97 LEU A N 1
ATOM 731 C CA . LEU A 1 97 ? 9.870 -0.923 -16.115 1.00 93.62 97 LEU A CA 1
ATOM 732 C C . LEU A 1 97 ? 9.335 -2.326 -15.843 1.00 93.62 97 LEU A C 1
ATOM 734 O O . LEU A 1 97 ? 8.133 -2.558 -15.948 1.00 93.62 97 LEU A O 1
ATOM 738 N N . CYS A 1 98 ? 10.229 -3.231 -15.466 1.00 93.62 98 CYS A N 1
ATOM 739 C CA . CYS A 1 98 ? 9.895 -4.590 -15.058 1.00 93.62 98 CYS A CA 1
ATOM 740 C C . CYS A 1 98 ? 10.130 -4.756 -13.554 1.00 93.62 98 CYS A C 1
ATOM 742 O O . CYS A 1 98 ? 11.029 -4.127 -12.996 1.00 93.62 98 CYS A O 1
ATOM 744 N N . ILE A 1 99 ? 9.354 -5.617 -12.904 1.00 93.81 99 ILE A N 1
ATOM 745 C CA . ILE A 1 99 ? 9.558 -6.026 -11.510 1.00 93.81 99 ILE A CA 1
ATOM 746 C C . ILE A 1 99 ? 9.829 -7.527 -11.498 1.00 93.81 99 ILE A C 1
ATOM 748 O O . ILE A 1 99 ? 9.136 -8.282 -12.176 1.00 93.81 99 ILE A O 1
ATOM 752 N N . VAL A 1 100 ? 10.829 -7.952 -10.731 1.00 94.00 100 VAL A N 1
ATOM 753 C CA . VAL A 1 100 ? 11.234 -9.351 -10.595 1.00 94.00 100 VAL A CA 1
ATOM 754 C C . VAL A 1 100 ? 11.242 -9.788 -9.138 1.00 94.00 100 VAL A C 1
ATOM 756 O O . VAL A 1 100 ? 11.464 -8.972 -8.240 1.00 94.00 100 VAL A O 1
ATOM 759 N N . GLY A 1 101 ? 10.994 -11.077 -8.907 1.00 89.12 101 GLY A N 1
ATOM 760 C CA . GLY A 1 101 ? 11.111 -11.682 -7.580 1.00 89.12 101 GLY A CA 1
ATOM 761 C C . GLY A 1 101 ? 10.107 -11.135 -6.566 1.00 89.12 101 GLY A C 1
ATOM 762 O O . GLY A 1 101 ? 10.434 -10.986 -5.395 1.00 89.12 101 GLY A O 1
ATOM 763 N N . LEU A 1 102 ? 8.892 -10.783 -6.994 1.00 88.88 102 LEU A N 1
ATOM 764 C CA . LEU A 1 102 ? 7.891 -10.225 -6.086 1.00 88.88 102 LEU A CA 1
ATOM 765 C C . LEU A 1 102 ? 7.435 -11.293 -5.067 1.00 88.88 102 LEU A C 1
ATOM 767 O O . LEU A 1 102 ? 6.916 -12.327 -5.481 1.00 88.88 102 LEU A O 1
ATOM 771 N N . PRO A 1 103 ? 7.571 -11.076 -3.745 1.00 86.88 103 PRO A N 1
ATOM 772 C CA . PRO A 1 103 ? 7.119 -12.054 -2.758 1.00 86.88 103 PRO A CA 1
ATOM 773 C C . PRO A 1 103 ? 5.596 -12.216 -2.790 1.00 86.88 103 PRO A C 1
ATOM 775 O O . PRO A 1 103 ? 4.877 -11.220 -2.871 1.00 86.88 103 PRO A O 1
ATOM 778 N N . GLU A 1 104 ? 5.095 -13.445 -2.619 1.00 81.19 104 GLU A N 1
ATOM 779 C CA . GLU A 1 104 ? 3.663 -13.802 -2.723 1.00 81.19 104 GLU A CA 1
ATOM 780 C C . GLU A 1 104 ? 2.746 -12.890 -1.880 1.00 81.19 104 GLU A C 1
ATOM 782 O O . GLU A 1 104 ? 1.681 -12.446 -2.315 1.00 81.19 104 GLU A O 1
ATOM 787 N N . LYS A 1 105 ? 3.203 -12.528 -0.674 1.00 74.19 105 LYS A N 1
ATOM 788 C CA . LYS A 1 105 ? 2.515 -11.592 0.229 1.00 74.19 105 LYS A CA 1
ATOM 789 C C . LYS A 1 105 ? 2.303 -10.209 -0.394 1.00 74.19 105 LYS A C 1
ATOM 791 O O . LYS A 1 105 ? 1.247 -9.605 -0.218 1.00 74.19 105 LYS A O 1
ATOM 796 N N . ILE A 1 106 ? 3.305 -9.699 -1.104 1.00 81.44 106 ILE A N 1
ATOM 797 C CA . ILE A 1 106 ? 3.267 -8.387 -1.757 1.00 81.44 106 ILE A CA 1
ATOM 798 C C . ILE A 1 106 ? 2.523 -8.488 -3.091 1.00 81.44 106 ILE A C 1
ATOM 800 O O . ILE A 1 106 ? 1.734 -7.606 -3.422 1.00 81.44 106 ILE A O 1
ATOM 804 N N . GLU A 1 107 ? 2.681 -9.589 -3.821 1.00 80.19 107 GLU A N 1
ATOM 805 C CA . GLU A 1 107 ? 1.914 -9.866 -5.037 1.00 80.19 107 GLU A CA 1
ATOM 806 C C . GLU A 1 107 ? 0.399 -9.856 -4.772 1.00 80.19 107 GLU A C 1
ATOM 808 O O . GLU A 1 107 ? -0.369 -9.240 -5.518 1.00 80.19 107 GLU A O 1
ATOM 813 N N . GLY A 1 108 ? -0.038 -10.439 -3.649 1.00 69.62 108 GLY A N 1
ATOM 814 C CA . GLY A 1 108 ? -1.425 -10.365 -3.190 1.00 69.62 108 GLY A CA 1
ATOM 815 C C . GLY A 1 108 ? -1.945 -8.925 -3.071 1.00 69.62 108 GLY A C 1
ATOM 816 O O . GLY A 1 108 ? -3.080 -8.650 -3.473 1.00 69.62 108 GLY A O 1
ATOM 817 N N . LEU A 1 109 ? -1.109 -7.988 -2.603 1.00 71.00 109 LEU A N 1
ATOM 818 C CA . LEU A 1 109 ? -1.445 -6.561 -2.529 1.00 71.00 109 LEU A CA 1
ATOM 819 C C . LEU A 1 109 ? -1.572 -5.936 -3.923 1.00 71.00 109 LEU A C 1
ATOM 821 O O . LEU A 1 109 ? -2.539 -5.223 -4.181 1.00 71.00 109 LEU A O 1
ATOM 825 N N . PHE A 1 110 ? -0.648 -6.226 -4.844 1.00 73.62 110 PHE A N 1
ATOM 826 C CA . PHE A 1 110 ? -0.709 -5.718 -6.222 1.00 73.62 110 PHE A CA 1
ATOM 827 C C . PHE A 1 110 ? -1.979 -6.189 -6.929 1.00 73.62 110 PHE A C 1
ATOM 829 O O . PHE A 1 110 ? -2.646 -5.397 -7.600 1.00 73.62 110 PHE A O 1
ATOM 836 N N . ARG A 1 111 ? -2.341 -7.464 -6.740 1.00 67.56 111 ARG A N 1
ATOM 837 C CA . ARG A 1 111 ? -3.558 -8.055 -7.303 1.00 67.56 111 ARG A CA 1
ATOM 838 C C . ARG A 1 111 ? -4.813 -7.416 -6.718 1.00 67.56 111 ARG A C 1
ATOM 840 O O . ARG A 1 111 ? -5.719 -7.070 -7.468 1.00 67.56 111 ARG A O 1
ATOM 847 N N . MET A 1 112 ? -4.860 -7.227 -5.398 1.00 63.09 112 MET A N 1
ATOM 848 C CA . MET A 1 112 ? -5.989 -6.574 -4.728 1.00 63.09 112 MET A CA 1
ATOM 849 C C . MET A 1 112 ? -6.173 -5.124 -5.195 1.00 63.09 112 MET A C 1
ATOM 851 O O . MET A 1 112 ? -7.302 -4.688 -5.398 1.00 63.09 112 MET A O 1
ATOM 855 N N . LEU A 1 113 ? -5.073 -4.394 -5.389 1.00 68.69 113 LEU A N 1
ATOM 856 C CA . LEU A 1 113 ? -5.080 -3.004 -5.847 1.00 68.69 113 LEU A CA 1
ATOM 857 C C . LEU A 1 113 ? -5.284 -2.855 -7.366 1.00 68.69 113 LEU A C 1
ATOM 859 O O . LEU A 1 113 ? -5.357 -1.731 -7.855 1.00 68.69 113 LEU A O 1
ATOM 863 N N . GLY A 1 114 ? -5.363 -3.960 -8.118 1.00 67.81 114 GLY A N 1
ATOM 864 C CA . GLY A 1 114 ? -5.512 -3.947 -9.577 1.00 67.81 114 GLY A CA 1
ATOM 865 C C . GLY A 1 114 ? -4.278 -3.436 -10.330 1.00 67.81 114 GLY A C 1
ATOM 866 O O . GLY A 1 114 ? -4.371 -3.076 -11.500 1.00 67.81 114 GLY A O 1
ATOM 867 N N . LEU A 1 115 ? -3.117 -3.392 -9.673 1.00 69.94 115 LEU A N 1
ATOM 868 C CA . LEU A 1 115 ? -1.886 -2.808 -10.217 1.00 69.94 115 LEU A CA 1
ATOM 869 C C . LEU A 1 115 ? -1.083 -3.783 -11.083 1.00 69.94 115 LEU A C 1
ATOM 871 O O . LEU A 1 115 ? -0.188 -3.363 -11.813 1.00 69.94 115 LEU A O 1
ATOM 875 N N . THR A 1 116 ? -1.447 -5.067 -11.069 1.00 66.00 116 THR A N 1
ATOM 876 C CA . THR A 1 116 ? -0.858 -6.108 -11.927 1.00 66.00 116 THR A CA 1
ATOM 877 C C . THR A 1 116 ? -1.062 -5.853 -13.421 1.00 66.00 116 THR A C 1
ATOM 879 O O . THR A 1 116 ? -0.356 -6.433 -14.231 1.00 66.00 116 THR A O 1
ATOM 882 N N . SER A 1 117 ? -2.009 -4.990 -13.808 1.00 66.69 117 SER A N 1
ATOM 883 C CA . SER A 1 117 ? -2.243 -4.636 -15.219 1.00 66.69 117 SER A CA 1
ATOM 884 C C . SER A 1 117 ? -1.360 -3.486 -15.721 1.00 66.69 117 SER A C 1
ATOM 886 O O . SER A 1 117 ? -1.274 -3.266 -16.926 1.00 66.69 117 SER A O 1
ATOM 888 N N . SER A 1 118 ? -0.732 -2.725 -14.819 1.00 68.25 118 SER A N 1
ATOM 889 C CA . SER A 1 118 ? 0.079 -1.543 -15.160 1.00 68.25 118 SER A CA 1
ATOM 890 C C . SER A 1 118 ? 1.588 -1.793 -15.052 1.00 68.25 118 SER A C 1
ATOM 892 O O . SER A 1 118 ? 2.385 -1.000 -15.563 1.00 68.25 118 SER A O 1
ATOM 894 N N . LEU A 1 119 ? 1.982 -2.878 -14.380 1.00 80.50 119 LEU A N 1
ATOM 895 C CA . LEU A 1 119 ? 3.367 -3.227 -14.078 1.00 80.50 119 LEU A CA 1
ATOM 896 C C . LEU A 1 119 ? 3.693 -4.610 -14.639 1.00 80.50 119 LEU A C 1
ATOM 898 O O . LEU A 1 119 ? 2.937 -5.556 -14.432 1.00 80.50 119 LEU A O 1
ATOM 902 N N . ASP A 1 120 ? 4.827 -4.710 -15.327 1.00 85.81 120 ASP A N 1
ATOM 903 C CA . ASP A 1 120 ? 5.288 -5.941 -15.963 1.00 85.81 120 ASP A CA 1
ATOM 904 C C . ASP A 1 120 ? 6.049 -6.789 -14.922 1.00 85.81 120 ASP A C 1
ATOM 906 O O . ASP A 1 120 ? 7.168 -6.447 -14.528 1.00 85.81 120 ASP A O 1
ATOM 910 N N . LEU A 1 121 ? 5.404 -7.846 -14.412 1.00 89.19 121 LEU A N 1
ATOM 911 C CA . LEU A 1 121 ? 5.906 -8.716 -13.338 1.00 89.19 121 LEU A CA 1
ATOM 912 C C . LEU A 1 121 ? 6.528 -9.999 -13.910 1.00 89.19 121 LEU A C 1
ATOM 914 O O . LEU A 1 121 ? 5.928 -10.642 -14.769 1.00 89.19 121 LEU A O 1
ATOM 918 N N . PHE A 1 122 ? 7.688 -10.402 -13.392 1.00 90.50 122 PHE A N 1
ATOM 919 C CA . PHE A 1 122 ? 8.377 -11.633 -13.784 1.00 90.50 122 PHE A CA 1
ATOM 920 C C . PHE A 1 122 ? 8.986 -12.350 -12.575 1.00 90.50 122 PHE A C 1
ATOM 922 O O . PHE A 1 122 ? 9.231 -11.752 -11.529 1.00 90.50 122 PHE A O 1
ATOM 929 N N . ASP A 1 123 ? 9.314 -13.629 -12.739 1.00 86.62 123 ASP A N 1
ATOM 930 C CA . ASP A 1 123 ? 9.917 -14.418 -11.658 1.00 86.62 123 ASP A CA 1
ATOM 931 C C . ASP A 1 123 ? 11.406 -14.102 -11.464 1.00 86.62 123 ASP A C 1
ATOM 933 O O . ASP A 1 123 ? 11.931 -14.191 -10.358 1.00 86.62 123 ASP A O 1
ATOM 937 N N . SER A 1 124 ? 12.106 -13.720 -12.538 1.00 89.56 124 SER A N 1
ATOM 938 C CA . SER A 1 124 ? 13.558 -13.510 -12.524 1.00 89.56 124 SER A CA 1
ATOM 939 C C . SER A 1 124 ? 14.014 -12.370 -13.431 1.00 89.56 124 SER A C 1
ATOM 941 O O . SER A 1 124 ? 13.336 -11.998 -14.398 1.00 89.56 124 SER A O 1
ATOM 943 N N . PHE A 1 125 ? 15.223 -11.869 -13.165 1.00 90.12 125 PHE A N 1
ATOM 944 C CA . PHE A 1 125 ? 15.905 -10.910 -14.033 1.00 90.12 125 PHE A CA 1
ATOM 945 C C . PHE A 1 125 ? 15.995 -11.425 -15.476 1.00 90.12 125 PHE A C 1
ATOM 947 O O . PHE A 1 125 ? 15.606 -10.732 -16.414 1.00 90.12 125 PHE A O 1
ATOM 954 N N . GLN A 1 126 ? 16.388 -12.687 -15.657 1.00 90.12 126 GLN A N 1
ATOM 955 C CA . GLN A 1 126 ? 16.539 -13.287 -16.979 1.00 90.12 126 GLN A CA 1
ATOM 956 C C . GLN A 1 126 ? 15.227 -13.323 -17.778 1.00 90.12 126 GLN A C 1
ATOM 958 O O . GLN A 1 126 ? 15.234 -13.011 -18.971 1.00 90.12 126 GLN A O 1
ATOM 963 N N . SER A 1 127 ? 14.098 -13.658 -17.141 1.00 90.06 127 SER A N 1
ATOM 964 C CA . SER A 1 127 ? 12.781 -13.621 -17.799 1.00 90.06 127 SER A CA 1
ATOM 965 C C . SER A 1 127 ? 12.378 -12.205 -18.217 1.00 90.06 127 SER A C 1
ATOM 967 O O . SER A 1 127 ? 11.871 -12.022 -19.322 1.00 90.06 127 SER A O 1
ATOM 969 N N . ALA A 1 128 ? 12.677 -11.193 -17.395 1.00 91.88 128 ALA A N 1
ATOM 970 C CA . ALA A 1 128 ? 12.424 -9.800 -17.756 1.00 91.88 128 ALA A CA 1
ATOM 971 C C . ALA A 1 128 ? 13.279 -9.371 -18.962 1.00 91.88 128 ALA A C 1
ATOM 973 O O . ALA A 1 128 ? 12.779 -8.750 -19.897 1.00 91.88 128 ALA A O 1
ATOM 974 N N . ILE A 1 129 ? 14.558 -9.758 -19.003 1.00 92.19 129 ILE A N 1
ATOM 975 C CA . ILE A 1 129 ? 15.437 -9.465 -20.143 1.00 92.19 129 ILE A CA 1
ATOM 976 C C . ILE A 1 129 ? 14.955 -10.136 -21.433 1.00 92.19 129 ILE A C 1
ATOM 978 O O . ILE A 1 129 ? 15.035 -9.526 -22.502 1.00 92.19 129 ILE A O 1
ATOM 982 N N . GLN A 1 130 ? 14.465 -11.376 -21.361 1.00 90.19 130 GLN A N 1
ATOM 983 C CA . GLN A 1 130 ? 13.893 -12.059 -22.524 1.00 90.19 130 GLN A CA 1
ATOM 984 C C . GLN A 1 130 ? 12.686 -11.301 -23.075 1.00 90.19 130 GLN A C 1
ATOM 986 O O . GLN A 1 130 ? 12.679 -10.979 -24.263 1.00 90.19 130 GLN A O 1
ATOM 991 N N . PHE A 1 131 ? 11.748 -10.923 -22.205 1.00 91.25 131 PHE A N 1
ATOM 992 C CA . PHE A 1 131 ? 10.603 -10.097 -22.575 1.00 91.25 131 PHE A CA 1
ATOM 993 C C . PHE A 1 131 ? 11.038 -8.790 -23.253 1.00 91.25 131 PHE A C 1
ATOM 995 O O . PHE A 1 131 ? 10.608 -8.494 -24.363 1.00 91.25 131 PHE A O 1
ATOM 1002 N N . LEU A 1 132 ? 11.976 -8.046 -22.658 1.00 89.38 132 LEU A N 1
ATOM 1003 C CA . LEU A 1 132 ? 12.466 -6.790 -23.236 1.00 89.38 132 LEU A CA 1
ATOM 1004 C C . LEU A 1 132 ? 13.104 -6.982 -24.623 1.00 89.38 132 LEU A C 1
ATOM 1006 O O . LEU A 1 132 ? 12.950 -6.132 -25.505 1.00 89.38 132 LEU A O 1
ATOM 1010 N N . LYS A 1 133 ? 13.832 -8.088 -24.840 1.00 88.19 133 LYS A N 1
ATOM 1011 C CA . LYS A 1 133 ? 14.431 -8.424 -26.146 1.00 88.19 133 LYS A CA 1
ATOM 1012 C C . LYS A 1 133 ? 13.372 -8.726 -27.203 1.00 88.19 133 LYS A C 1
ATOM 1014 O O . LYS A 1 133 ? 13.563 -8.360 -28.365 1.00 88.19 133 LYS A O 1
ATOM 1019 N N . GLU A 1 134 ? 12.296 -9.402 -26.822 1.00 85.50 134 GLU A N 1
ATOM 1020 C CA . GLU A 1 134 ? 11.173 -9.717 -27.707 1.00 85.50 134 GLU A CA 1
ATOM 1021 C C . GLU A 1 134 ? 10.362 -8.468 -28.046 1.00 85.50 134 GLU A C 1
ATOM 1023 O O . GLU A 1 134 ? 10.079 -8.222 -29.219 1.00 85.50 134 GLU A O 1
ATOM 1028 N N . GLU A 1 135 ? 10.111 -7.617 -27.056 1.00 81.50 135 GLU A N 1
ATOM 1029 C CA . GLU A 1 135 ? 9.334 -6.394 -27.232 1.00 81.50 135 GLU A CA 1
ATOM 1030 C C . GLU A 1 135 ? 10.063 -5.375 -28.114 1.00 81.50 135 GLU A C 1
ATOM 1032 O O . GLU A 1 135 ? 9.466 -4.739 -28.976 1.00 81.50 135 GLU A O 1
ATOM 1037 N N . LYS A 1 136 ? 11.397 -5.288 -28.016 1.00 69.38 136 LYS A N 1
ATOM 1038 C CA . LYS A 1 136 ? 12.210 -4.464 -28.929 1.00 69.38 136 LYS A CA 1
ATOM 1039 C C . LYS A 1 136 ? 12.293 -5.039 -30.353 1.00 69.38 136 LYS A C 1
ATOM 1041 O O . LYS A 1 136 ? 12.580 -4.296 -31.293 1.00 69.38 136 LYS A O 1
ATOM 1046 N N . ARG A 1 137 ? 12.074 -6.349 -30.536 1.00 59.19 137 ARG A N 1
ATOM 1047 C CA . ARG A 1 137 ? 12.018 -6.994 -31.865 1.00 59.19 137 ARG A CA 1
ATOM 1048 C C . ARG A 1 137 ? 10.704 -6.716 -32.596 1.00 59.19 137 ARG A C 1
ATOM 1050 O O . ARG A 1 137 ? 10.688 -6.819 -33.822 1.00 59.19 137 ARG A O 1
ATOM 1057 N N . GLN A 1 138 ? 9.639 -6.348 -31.887 1.00 51.69 138 GLN A N 1
ATOM 1058 C CA . GLN A 1 138 ? 8.366 -5.958 -32.485 1.00 51.69 138 GLN A CA 1
ATOM 1059 C C . GLN A 1 138 ? 8.259 -4.423 -32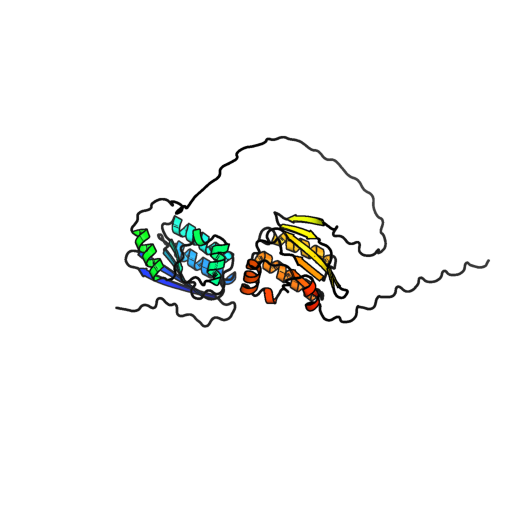.515 1.00 51.69 138 GLN A C 1
ATOM 1061 O O . GLN A 1 138 ? 8.129 -3.794 -31.469 1.00 51.69 138 GLN A O 1
ATOM 1066 N N . PRO A 1 139 ? 8.331 -3.757 -33.684 1.00 40.78 139 PRO A N 1
ATOM 1067 C CA . PRO A 1 139 ? 8.079 -2.323 -33.733 1.00 40.78 139 PRO A CA 1
ATOM 1068 C C . PRO A 1 139 ? 6.629 -2.034 -33.315 1.00 40.78 139 PRO A C 1
ATOM 1070 O O . PRO A 1 139 ? 5.704 -2.731 -33.731 1.00 40.78 139 PRO A O 1
ATOM 1073 N N . ALA A 1 140 ? 6.474 -1.001 -32.482 1.00 41.47 140 ALA A N 1
ATOM 1074 C CA . ALA A 1 140 ? 5.249 -0.538 -31.833 1.00 41.47 140 ALA A CA 1
ATOM 1075 C C . ALA A 1 140 ? 3.943 -0.850 -32.590 1.00 41.47 140 ALA A C 1
ATOM 1077 O O . ALA A 1 140 ? 3.604 -0.204 -33.582 1.00 41.47 140 ALA A O 1
ATOM 1078 N N . SER A 1 141 ? 3.167 -1.783 -32.042 1.00 32.66 141 SER A N 1
ATOM 1079 C CA . SER A 1 141 ? 1.716 -1.824 -32.234 1.00 32.66 141 SER A CA 1
ATOM 1080 C C . SER A 1 141 ? 1.062 -1.075 -31.063 1.00 32.66 141 SER A C 1
ATOM 1082 O O . SER A 1 141 ? 1.536 -1.213 -29.935 1.00 32.66 141 SER A O 1
ATOM 1084 N N . PRO A 1 142 ? 0.006 -0.267 -31.277 1.00 34.22 142 PRO A N 1
ATOM 1085 C CA . PRO A 1 142 ? -0.673 0.436 -30.188 1.00 34.22 142 PRO A CA 1
ATOM 1086 C C . PRO A 1 142 ? -1.286 -0.563 -29.188 1.00 34.22 142 PRO A C 1
ATOM 1088 O O . PRO A 1 142 ? -1.580 -1.700 -29.573 1.00 34.22 142 PRO A O 1
ATOM 1091 N N . PRO A 1 143 ? -1.507 -0.162 -27.919 1.00 35.97 143 PRO A N 1
ATOM 1092 C CA . PRO A 1 143 ? -1.922 -1.080 -26.865 1.00 35.97 143 PRO A CA 1
ATOM 1093 C C . PRO A 1 143 ? -3.299 -1.653 -27.203 1.00 35.97 143 PRO A C 1
ATOM 1095 O O . PRO A 1 143 ? -4.314 -0.963 -27.118 1.00 35.97 143 PRO A O 1
ATOM 1098 N N . THR A 1 144 ? -3.333 -2.921 -27.612 1.00 29.80 144 THR A N 1
ATOM 1099 C CA . THR A 1 144 ? -4.577 -3.673 -27.751 1.00 29.80 144 THR A CA 1
ATOM 1100 C C . THR A 1 144 ? -4.796 -4.430 -26.455 1.00 29.80 144 THR A C 1
ATOM 1102 O O . THR A 1 144 ? -4.071 -5.356 -26.107 1.00 29.80 144 THR A O 1
ATOM 1105 N N . SER A 1 145 ? -5.800 -3.973 -25.721 1.00 37.19 145 SER A N 1
ATOM 1106 C CA . SER A 1 145 ? -6.349 -4.604 -24.535 1.00 37.19 145 SER A CA 1
ATOM 1107 C C . SER A 1 145 ? -6.785 -6.055 -24.787 1.00 37.19 145 SER A C 1
ATOM 1109 O O . SER A 1 145 ? -7.624 -6.290 -25.655 1.00 37.19 145 SER A O 1
ATOM 1111 N N . ALA A 1 146 ? -6.316 -6.938 -23.897 1.00 30.52 146 ALA A N 1
ATOM 1112 C CA . ALA A 1 146 ? -6.917 -8.193 -23.423 1.00 30.52 146 ALA A CA 1
ATOM 1113 C C . ALA A 1 146 ? -6.986 -9.417 -24.363 1.00 30.52 146 ALA A C 1
ATOM 1115 O O . ALA A 1 146 ? -7.385 -9.307 -25.519 1.00 30.52 146 ALA A O 1
ATOM 1116 N N . PRO A 1 147 ? -6.808 -10.639 -23.817 1.00 34.69 147 PRO A N 1
ATOM 1117 C CA . PRO A 1 147 ? -7.589 -11.784 -24.243 1.00 34.69 147 PRO A CA 1
ATOM 1118 C C . PRO A 1 147 ? -8.905 -11.810 -23.450 1.00 34.69 147 PRO A C 1
ATOM 1120 O O . PRO A 1 147 ? -8.945 -11.950 -22.229 1.00 34.69 147 PRO A O 1
ATOM 1123 N N . SER A 1 148 ? -10.005 -11.646 -24.174 1.00 30.55 148 SER A N 1
ATOM 1124 C CA . SER A 1 148 ? -11.372 -11.803 -23.692 1.00 30.55 148 SER A CA 1
ATOM 1125 C C . SER A 1 148 ? -11.778 -13.274 -23.554 1.00 30.55 148 SER A C 1
ATOM 1127 O O . SER A 1 148 ? -11.538 -14.062 -24.468 1.00 30.55 148 SER A O 1
ATOM 1129 N N . SER A 1 149 ? -12.557 -13.594 -22.518 1.00 31.84 149 SER A N 1
ATOM 1130 C CA . SER A 1 149 ? -13.619 -14.611 -22.594 1.00 31.84 149 SER A CA 1
ATOM 1131 C C . SER A 1 149 ? -14.909 -14.100 -21.914 1.00 31.84 149 SER A C 1
ATOM 1133 O O . SER A 1 149 ? -15.101 -14.265 -20.721 1.00 31.84 149 SER A O 1
ATOM 1135 N N . THR A 1 150 ? -15.726 -13.394 -22.721 1.00 27.97 150 THR A N 1
ATOM 1136 C CA . THR A 1 150 ? -17.215 -13.417 -22.892 1.00 27.97 150 THR A CA 1
ATOM 1137 C C . THR A 1 150 ? -18.201 -13.500 -21.694 1.00 27.97 150 THR A C 1
ATOM 1139 O O . THR A 1 150 ? -17.899 -14.152 -20.707 1.00 27.97 150 THR A O 1
ATOM 1142 N N . PRO A 1 151 ? -19.508 -13.167 -21.880 1.00 33.88 151 PRO A N 1
ATOM 1143 C CA . PRO A 1 151 ? -20.115 -11.973 -22.498 1.00 33.88 151 PRO A CA 1
ATOM 1144 C C . PRO A 1 151 ? -21.347 -11.425 -21.703 1.00 33.88 151 PRO A C 1
ATOM 1146 O O . PRO A 1 151 ? -21.850 -12.070 -20.790 1.00 33.88 151 PRO A O 1
ATOM 1149 N N . SER A 1 152 ? -21.938 -10.319 -22.196 1.00 25.86 152 SER A N 1
ATOM 1150 C CA . SER A 1 152 ? -23.326 -9.848 -21.930 1.00 25.86 152 SER A CA 1
ATOM 1151 C C . SER A 1 152 ? -23.559 -9.141 -20.579 1.00 25.86 152 SER A C 1
ATOM 1153 O O . SER A 1 152 ? -23.087 -9.594 -19.553 1.00 25.86 152 SER A O 1
ATOM 1155 N N . THR A 1 153 ? -24.242 -7.999 -20.449 1.00 27.06 153 THR A N 1
ATOM 1156 C CA . THR A 1 153 ? -25.389 -7.433 -21.182 1.00 27.06 153 THR A CA 1
ATOM 1157 C C . THR A 1 153 ? -25.404 -5.899 -21.075 1.00 27.06 153 THR A C 1
ATOM 1159 O O . THR A 1 153 ? -24.928 -5.314 -20.108 1.00 27.06 153 THR A O 1
ATOM 1162 N N . ALA A 1 154 ? -26.000 -5.279 -22.092 1.00 27.16 154 ALA A N 1
ATOM 1163 C CA . ALA A 1 154 ? -26.185 -3.852 -22.326 1.00 27.16 154 ALA A CA 1
ATOM 1164 C C . ALA A 1 154 ? -27.171 -3.122 -21.381 1.00 27.16 154 ALA A C 1
ATOM 1166 O O . ALA A 1 154 ? -27.936 -3.759 -20.659 1.00 27.16 154 ALA A O 1
ATOM 1167 N N . ASN A 1 155 ? -27.228 -1.791 -21.587 1.00 24.70 155 ASN A N 1
ATOM 1168 C CA . ASN A 1 155 ? -28.227 -0.778 -21.175 1.00 24.70 155 ASN A CA 1
ATOM 1169 C C . ASN A 1 155 ? -27.827 0.057 -19.937 1.00 24.70 155 ASN A C 1
ATOM 1171 O O . ASN A 1 155 ? -27.280 -0.474 -18.989 1.00 24.70 155 ASN A O 1
ATOM 1175 N N . LEU A 1 156 ? -28.039 1.377 -19.843 1.00 27.88 156 LEU A N 1
ATOM 1176 C CA . LEU A 1 156 ? -28.998 2.263 -20.505 1.00 27.88 156 LEU A CA 1
ATOM 1177 C C . LEU A 1 156 ? -28.518 3.734 -20.397 1.00 27.88 156 LEU A C 1
ATOM 1179 O O . LEU A 1 156 ? -27.828 4.123 -19.459 1.00 27.88 156 LEU A O 1
ATOM 1183 N N . THR A 1 157 ? -28.902 4.558 -21.367 1.00 24.80 157 THR A N 1
ATOM 1184 C CA . THR A 1 157 ? -28.551 5.978 -21.538 1.00 24.80 157 THR A CA 1
ATOM 1185 C C . THR A 1 157 ? -29.546 6.940 -20.853 1.00 24.80 157 THR A C 1
ATOM 1187 O O . THR A 1 157 ? -30.711 6.594 -20.700 1.00 24.80 157 THR A O 1
ATOM 1190 N N . LYS A 1 158 ? -29.109 8.208 -20.676 1.00 28.05 158 LYS A N 1
ATOM 1191 C CA . LYS A 1 158 ? -29.879 9.491 -20.646 1.00 28.05 158 LYS A CA 1
ATOM 1192 C C . LYS A 1 158 ? -30.641 9.843 -19.343 1.00 28.05 158 LYS A C 1
ATOM 1194 O O . LYS A 1 158 ? -31.458 9.079 -18.869 1.00 28.05 158 LYS A O 1
ATOM 1199 N N . LYS A 1 159 ? -30.330 10.963 -18.660 1.00 26.69 159 LYS A N 1
ATOM 1200 C CA . LYS A 1 159 ? -30.553 12.413 -18.958 1.00 26.69 159 LYS A CA 1
ATOM 1201 C C . LYS A 1 159 ? -31.890 12.932 -18.398 1.00 26.69 159 LYS A C 1
ATOM 1203 O O . LYS A 1 159 ? -32.907 12.690 -19.029 1.00 26.69 159 LYS A O 1
ATOM 1208 N N . ILE A 1 160 ? -31.853 13.761 -17.343 1.00 28.36 160 ILE A N 1
ATOM 1209 C CA . ILE A 1 160 ? -32.900 14.745 -16.955 1.00 28.36 160 ILE A CA 1
ATOM 1210 C C . ILE A 1 160 ? -32.178 15.934 -16.260 1.00 28.36 160 ILE A C 1
ATOM 1212 O O . ILE A 1 160 ? -31.497 15.719 -15.266 1.00 28.36 160 ILE A O 1
ATOM 1216 N N . LEU A 1 161 ? -31.958 17.086 -16.924 1.00 25.95 161 LEU A N 1
ATOM 1217 C CA . LEU A 1 161 ? -32.726 18.361 -16.858 1.00 25.95 161 LEU A CA 1
ATOM 1218 C C . LEU A 1 161 ? -32.998 18.854 -15.410 1.00 25.95 161 LEU A C 1
ATOM 1220 O O . LEU A 1 161 ? -33.759 18.230 -14.695 1.00 25.95 161 LEU A O 1
ATOM 1224 N N . SER A 1 162 ? -32.327 19.880 -14.869 1.00 27.38 162 SER A N 1
ATOM 1225 C CA . SER A 1 162 ? -32.413 21.339 -15.122 1.00 27.38 162 SER A CA 1
ATOM 1226 C C . SER A 1 162 ? -33.297 22.107 -14.123 1.00 27.38 162 SER A C 1
ATOM 1228 O O . SER A 1 162 ? -34.421 21.682 -13.884 1.00 27.38 162 SER A O 1
ATOM 1230 N N . LYS A 1 163 ? -32.824 23.321 -13.776 1.00 29.16 163 LYS A N 1
ATOM 1231 C CA . LYS A 1 163 ? -33.530 24.564 -13.357 1.00 29.16 163 LYS A CA 1
ATOM 1232 C C . LYS A 1 163 ? -33.505 24.931 -11.856 1.00 29.16 163 LYS A C 1
ATOM 1234 O O . LYS A 1 163 ? -33.979 24.162 -11.039 1.00 29.16 163 LYS A O 1
ATOM 1239 N N . THR A 1 164 ? -32.723 25.964 -11.470 1.00 26.78 164 THR A N 1
ATOM 1240 C CA . THR A 1 164 ? -33.050 27.418 -11.227 1.00 26.78 164 THR A CA 1
ATOM 1241 C C . THR A 1 164 ? -33.770 27.642 -9.873 1.00 26.78 164 THR A C 1
ATOM 1243 O O . THR A 1 164 ? -34.569 26.802 -9.511 1.00 26.78 164 THR A O 1
ATOM 1246 N N . ALA A 1 165 ? -33.618 28.694 -9.047 1.00 26.62 165 ALA A N 1
ATOM 1247 C CA . ALA A 1 165 ? -33.004 30.028 -9.112 1.00 26.62 165 ALA A CA 1
ATOM 1248 C C . ALA A 1 165 ? -32.904 30.673 -7.691 1.00 26.62 165 ALA A C 1
ATOM 1250 O O . ALA A 1 165 ? -33.704 30.331 -6.834 1.00 26.62 165 ALA A O 1
ATOM 1251 N N . LYS A 1 166 ? -32.012 31.678 -7.545 1.00 26.56 166 LYS A N 1
ATOM 1252 C CA . LYS A 1 166 ? -32.103 32.981 -6.810 1.00 26.56 166 LYS A CA 1
ATOM 1253 C C . LYS A 1 166 ? -32.447 33.070 -5.291 1.00 26.56 166 LYS A C 1
ATOM 1255 O O . LYS A 1 166 ? -33.446 32.540 -4.839 1.00 26.56 166 LYS A O 1
ATOM 1260 N N . GLY A 1 167 ? -31.619 33.856 -4.566 1.00 24.44 167 GLY A N 1
ATOM 1261 C CA . GLY A 1 167 ? -31.706 34.260 -3.132 1.00 24.44 167 GLY A CA 1
ATOM 1262 C C . GLY A 1 167 ? -32.801 35.302 -2.801 1.00 24.44 167 GLY A C 1
ATOM 1263 O O . GLY A 1 167 ? -33.757 35.339 -3.572 1.00 24.44 167 GLY A O 1
ATOM 1264 N N . PRO A 1 168 ? -32.712 36.182 -1.759 1.00 34.28 168 PRO A N 1
ATOM 1265 C CA . PRO A 1 168 ? -31.556 36.639 -0.950 1.00 34.28 168 PRO A CA 1
ATOM 1266 C C . PRO A 1 168 ? -31.776 36.693 0.603 1.00 34.28 168 PRO A C 1
ATOM 1268 O O . PRO A 1 168 ? -32.806 36.277 1.116 1.00 34.28 168 PRO A O 1
ATOM 1271 N N . SER A 1 169 ? -30.774 37.216 1.334 1.00 26.78 169 SER A N 1
ATOM 1272 C CA . SER A 1 169 ? -30.729 37.560 2.786 1.00 26.78 169 SER A CA 1
ATOM 1273 C C . SER A 1 169 ? -31.543 38.837 3.124 1.00 26.78 169 SER A C 1
ATOM 1275 O O . SER A 1 169 ? -31.765 39.616 2.190 1.00 26.78 169 SER A O 1
ATOM 1277 N N . PRO A 1 170 ? -31.983 39.106 4.386 1.00 38.25 170 PRO A N 1
ATOM 1278 C CA . PRO A 1 170 ? -31.160 39.905 5.332 1.00 38.25 170 PRO A CA 1
ATOM 1279 C C . PRO A 1 170 ? -31.372 39.697 6.872 1.00 38.25 170 PRO A C 1
ATOM 1281 O O . PRO A 1 170 ? -32.435 39.300 7.326 1.00 38.25 170 PRO A O 1
ATOM 1284 N N . ALA A 1 171 ? -30.346 40.115 7.638 1.00 26.53 171 ALA A N 1
ATOM 1285 C CA . ALA A 1 171 ? -30.319 40.853 8.931 1.00 26.53 171 ALA A CA 1
ATOM 1286 C C . ALA A 1 171 ? -30.811 40.286 10.305 1.00 26.53 171 ALA A C 1
ATOM 1288 O O . ALA A 1 171 ? -31.871 39.697 10.455 1.00 26.53 171 ALA A O 1
ATOM 1289 N N . ASN A 1 172 ? -29.983 40.605 11.319 1.00 31.73 172 ASN A N 1
ATOM 1290 C CA . ASN A 1 172 ? -30.008 40.413 12.796 1.00 31.73 172 ASN A CA 1
ATOM 1291 C C . ASN A 1 172 ? -30.932 41.447 13.524 1.00 31.73 172 ASN A C 1
ATOM 1293 O O . ASN A 1 172 ? -31.281 42.413 12.839 1.00 31.73 172 ASN A O 1
ATOM 1297 N N . PRO A 1 173 ? -31.275 41.385 14.855 1.00 37.28 173 PRO A N 1
ATOM 1298 C CA . PRO A 1 173 ? -30.298 41.432 15.979 1.00 37.28 173 PRO A CA 1
ATOM 1299 C C . PRO A 1 173 ? -30.661 40.828 17.384 1.00 37.28 173 PRO A C 1
ATOM 1301 O O . PRO A 1 173 ? -31.811 40.597 17.724 1.00 37.28 173 PRO A O 1
ATOM 1304 N N . ALA A 1 174 ? -29.602 40.648 18.196 1.00 26.42 174 ALA A N 1
ATOM 1305 C CA . ALA A 1 174 ? -29.406 40.780 19.665 1.00 26.42 174 ALA A CA 1
ATOM 1306 C C . ALA A 1 174 ? -30.453 40.354 20.736 1.00 26.42 174 ALA A C 1
ATOM 1308 O O . ALA A 1 174 ? -31.494 40.985 20.868 1.00 26.42 174 ALA A O 1
ATOM 1309 N N . SER A 1 175 ? -30.022 39.488 21.677 1.00 28.22 175 SER A N 1
ATOM 1310 C CA . SER A 1 175 ? -30.175 39.660 23.148 1.00 28.22 175 SER A CA 1
ATOM 1311 C C . SER A 1 175 ? -29.373 38.605 23.945 1.00 28.22 175 SER A C 1
ATOM 1313 O O . SER A 1 175 ? -29.346 37.434 23.578 1.00 28.22 175 SER A O 1
ATOM 1315 N N . SER A 1 176 ? -28.707 39.040 25.018 1.00 25.08 176 SER A N 1
ATOM 1316 C CA . SER A 1 176 ? -27.860 38.288 25.969 1.00 25.08 176 SER A CA 1
ATOM 1317 C C . SER A 1 176 ? -28.669 37.749 27.183 1.00 25.08 176 SER A C 1
ATOM 1319 O O . SER A 1 176 ? -29.894 37.747 27.127 1.00 25.08 176 SER A O 1
ATOM 1321 N N . PRO A 1 177 ? -28.043 37.326 28.303 1.00 37.66 177 PRO A N 1
ATOM 1322 C CA . PRO A 1 177 ? -27.514 35.993 28.588 1.00 37.66 177 PRO A CA 1
ATOM 1323 C C . PRO A 1 177 ? -28.290 35.289 29.726 1.00 37.66 177 PRO A C 1
ATOM 1325 O O . PRO A 1 177 ? -28.706 35.923 30.691 1.00 37.66 177 PRO A O 1
ATOM 1328 N N . THR A 1 178 ? -28.395 33.963 29.699 1.00 27.00 178 THR A N 1
ATOM 1329 C CA . THR A 1 178 ? -28.820 33.184 30.876 1.00 27.00 178 THR A CA 1
ATOM 1330 C C . THR A 1 178 ? -28.000 31.911 30.968 1.00 27.00 178 THR A C 1
ATOM 1332 O O . THR A 1 178 ? -28.061 31.052 30.090 1.00 27.00 178 THR A O 1
ATOM 1335 N N . SER A 1 179 ? -27.217 31.813 32.036 1.00 29.97 179 SER A N 1
ATOM 1336 C CA . SER A 1 179 ? -26.647 30.567 32.532 1.00 29.97 179 SER A CA 1
ATOM 1337 C C . SER A 1 179 ? -27.762 29.603 32.951 1.00 29.97 179 SER A C 1
ATOM 1339 O O . SER A 1 179 ? -28.766 30.029 33.527 1.00 29.97 179 SER A O 1
ATOM 1341 N N . PRO A 1 180 ? -27.558 28.297 32.741 1.00 30.80 180 PRO A N 1
ATOM 1342 C CA . PRO A 1 180 ? -28.018 27.333 33.724 1.00 30.80 180 PRO A CA 1
ATOM 1343 C C . PRO A 1 180 ? -26.890 26.420 34.218 1.00 30.80 180 PRO A C 1
ATOM 1345 O O . PRO A 1 180 ? -25.958 26.051 33.509 1.00 30.80 180 PRO A O 1
ATOM 1348 N N . THR A 1 181 ? -27.037 26.112 35.497 1.00 26.25 181 THR A N 1
ATOM 1349 C CA . THR A 1 181 ? -26.345 25.182 36.391 1.00 26.25 181 THR A CA 1
ATOM 1350 C C . THR A 1 181 ? -26.220 23.746 35.840 1.00 26.25 181 THR A C 1
ATOM 1352 O O . THR A 1 181 ? -26.916 23.378 34.891 1.00 26.25 181 THR A O 1
ATOM 1355 N N . PRO A 1 182 ? -25.332 22.914 36.427 1.00 32.72 182 PRO A N 1
ATOM 1356 C CA . PRO A 1 182 ? -24.877 21.668 35.831 1.00 32.72 182 PRO A CA 1
ATOM 1357 C C . PRO A 1 182 ? -25.968 20.606 35.939 1.00 32.72 182 PRO A C 1
ATOM 1359 O O . PRO A 1 182 ? -26.355 20.187 37.027 1.00 32.72 182 PRO A O 1
ATOM 1362 N N . SER A 1 183 ? -26.459 20.169 34.788 1.00 27.44 183 SER A N 1
ATOM 1363 C CA . SER A 1 183 ? -27.250 18.954 34.657 1.00 27.44 183 SER A CA 1
ATOM 1364 C C . SER A 1 183 ? -26.394 17.922 33.932 1.00 27.44 183 SER A C 1
ATOM 1366 O O . SER A 1 183 ? -25.670 18.253 32.995 1.00 27.44 183 SER A O 1
ATOM 1368 N N . THR A 1 184 ? -26.426 16.704 34.469 1.00 30.73 184 THR A N 1
ATOM 1369 C CA . THR A 1 184 ? -26.063 15.403 33.889 1.00 30.73 184 THR A CA 1
ATOM 1370 C C . THR A 1 184 ? -25.700 15.470 32.403 1.00 30.73 184 THR A C 1
ATOM 1372 O O . T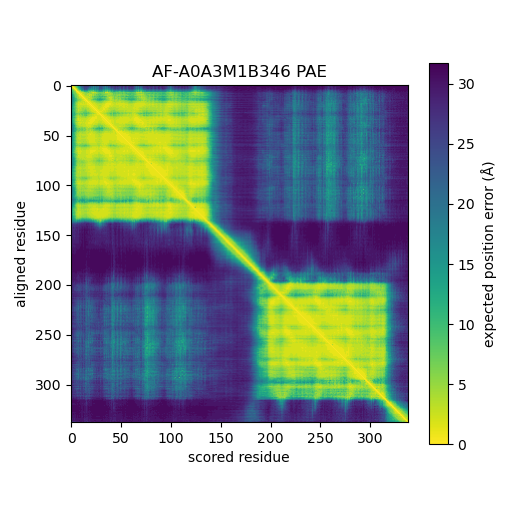HR A 1 184 ? -26.529 15.974 31.645 1.00 30.73 184 THR A O 1
ATOM 1375 N N . PRO A 1 185 ? -24.536 14.962 31.940 1.00 30.44 185 PRO A N 1
ATOM 1376 C CA . PRO A 1 185 ? -24.169 15.098 30.536 1.00 30.44 185 PRO A CA 1
ATOM 1377 C C . PRO A 1 185 ? -25.280 14.499 29.661 1.00 30.44 185 PRO A C 1
ATOM 1379 O O . PRO A 1 185 ? -25.556 13.299 29.761 1.00 30.44 185 PRO A O 1
ATOM 1382 N N . PRO A 1 186 ? -25.959 15.309 28.829 1.00 33.28 186 PRO A N 1
ATOM 1383 C CA . PRO A 1 186 ? -26.916 14.781 27.885 1.00 33.28 186 PRO A CA 1
ATOM 1384 C C . PRO A 1 186 ? -26.134 13.972 26.852 1.00 33.28 186 PRO A C 1
ATOM 1386 O O . PRO A 1 186 ? -25.204 14.467 26.210 1.00 33.28 186 PRO A O 1
ATOM 1389 N N . SER A 1 187 ? -26.524 12.710 26.700 1.00 45.72 187 SER A N 1
ATOM 1390 C CA . SER A 1 187 ? -26.149 11.838 25.592 1.00 45.72 187 SER A CA 1
ATOM 1391 C C . SER A 1 187 ? -26.244 12.606 24.26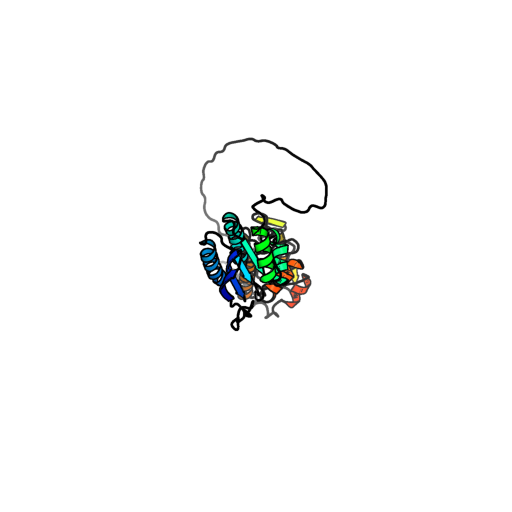6 1.00 45.72 187 SER A C 1
ATOM 1393 O O . SER A 1 187 ? -27.346 12.888 23.798 1.00 45.72 187 SER A O 1
ATOM 1395 N N . SER A 1 188 ? -25.115 12.969 23.658 1.00 40.19 188 SER A N 1
ATOM 1396 C CA . SER A 1 188 ? -25.094 13.867 22.489 1.00 40.19 188 SER A CA 1
ATOM 1397 C C . SER A 1 188 ? -24.511 13.224 21.228 1.00 40.19 188 SER A C 1
ATOM 1399 O O . SER A 1 188 ? -23.835 13.863 20.427 1.00 40.19 188 SER A O 1
ATOM 1401 N N . LEU A 1 189 ? -24.892 11.967 20.990 1.00 40.19 189 LEU A N 1
ATOM 1402 C CA . LEU A 1 189 ? -24.972 11.398 19.643 1.00 40.19 189 LEU A CA 1
ATOM 1403 C C . LEU A 1 189 ? -26.321 10.677 19.509 1.00 40.19 189 LEU A C 1
ATOM 1405 O O . LEU A 1 189 ? -26.473 9.601 20.080 1.00 40.19 189 LEU A O 1
ATOM 1409 N N . PRO A 1 190 ? -27.330 11.233 18.823 1.00 42.41 190 PRO A N 1
ATOM 1410 C CA . PRO A 1 190 ? -28.597 10.532 18.649 1.00 42.41 190 PRO A CA 1
ATOM 1411 C C . PRO A 1 190 ? -28.379 9.155 18.001 1.00 42.41 190 PRO A C 1
ATOM 1413 O O . PRO A 1 190 ? -27.555 9.006 17.090 1.00 42.41 190 PRO A O 1
ATOM 1416 N N . MET A 1 191 ? -29.101 8.140 18.480 1.00 38.06 191 MET A N 1
ATOM 1417 C CA . MET A 1 191 ? -29.107 6.805 17.875 1.00 38.06 191 MET A CA 1
ATOM 1418 C C . MET A 1 191 ? -29.471 6.930 16.386 1.00 38.06 191 MET A C 1
ATOM 1420 O O . MET A 1 191 ? -30.420 7.635 16.045 1.00 38.06 191 MET A O 1
ATOM 1424 N N . GLY A 1 192 ? -28.695 6.305 15.496 1.00 38.94 192 GLY A N 1
ATOM 1425 C CA . GLY A 1 192 ? -28.914 6.421 14.049 1.00 38.94 192 GLY A CA 1
ATOM 1426 C C . GLY A 1 192 ? -28.370 7.696 13.391 1.00 38.94 192 GLY A C 1
ATOM 1427 O O . GLY A 1 192 ? -28.702 7.962 12.237 1.00 38.94 192 GLY A O 1
ATOM 1428 N N . THR A 1 193 ? -27.523 8.484 14.066 1.00 45.97 193 THR A N 1
ATOM 1429 C CA . THR A 1 193 ? -26.809 9.585 13.394 1.00 45.97 193 THR A CA 1
ATOM 1430 C C . THR A 1 193 ? -25.871 9.012 12.335 1.00 45.97 193 THR A C 1
ATOM 1432 O O . THR A 1 193 ? -24.923 8.307 12.674 1.00 45.97 193 THR A O 1
ATOM 1435 N N . ILE A 1 194 ? -26.143 9.319 11.066 1.00 52.19 194 ILE A N 1
ATOM 1436 C CA . ILE A 1 194 ? -25.297 8.976 9.921 1.00 52.19 194 ILE A CA 1
ATOM 1437 C C . ILE A 1 194 ? -24.440 10.200 9.605 1.00 52.19 194 ILE A C 1
ATOM 1439 O O . ILE A 1 194 ? -24.958 11.231 9.176 1.00 52.19 194 ILE A O 1
ATOM 1443 N N . PHE A 1 195 ? -23.128 10.097 9.792 1.00 55.97 195 PHE A N 1
ATOM 1444 C CA . PHE A 1 195 ? -22.197 11.102 9.276 1.00 55.97 195 PHE A CA 1
ATOM 1445 C C . PHE A 1 195 ? -21.679 10.639 7.923 1.00 55.97 195 PHE A C 1
ATOM 1447 O O . PHE A 1 195 ? -20.818 9.769 7.896 1.00 55.97 195 PHE A O 1
ATOM 1454 N N . ASP A 1 196 ? -22.180 11.199 6.818 1.00 48.53 196 ASP A N 1
ATOM 1455 C CA . ASP A 1 196 ? -21.600 10.949 5.494 1.00 48.53 196 ASP A CA 1
ATOM 1456 C C . ASP A 1 196 ? -20.390 11.860 5.268 1.00 48.53 196 ASP A C 1
ATOM 1458 O O . ASP A 1 196 ? -20.470 13.094 5.254 1.00 48.53 196 ASP A O 1
ATOM 1462 N N . VAL A 1 197 ? -19.236 11.227 5.121 1.00 54.44 197 VAL A N 1
ATOM 1463 C CA . VAL A 1 197 ? -17.951 11.865 4.904 1.00 54.44 197 VAL A CA 1
ATOM 1464 C C . VAL A 1 197 ? -17.398 11.358 3.586 1.00 54.44 197 VAL A C 1
ATOM 1466 O O . VAL A 1 197 ? -16.605 10.426 3.549 1.00 54.44 197 VAL A O 1
ATOM 1469 N N . TYR A 1 198 ? -17.809 11.991 2.484 1.00 53.50 198 TYR A N 1
ATOM 1470 C CA . TYR A 1 198 ? -17.308 11.641 1.150 1.00 53.50 198 TYR A CA 1
ATOM 1471 C C . TYR A 1 198 ? -17.416 10.127 0.855 1.00 53.50 198 TYR A C 1
ATOM 1473 O O . TYR A 1 198 ? -16.520 9.564 0.229 1.00 53.50 198 TYR A O 1
ATOM 1481 N N . GLY A 1 199 ? -18.486 9.475 1.328 1.00 63.19 199 GLY A N 1
ATOM 1482 C CA . GLY A 1 199 ? -18.698 8.032 1.180 1.00 63.19 199 GLY A CA 1
ATOM 1483 C C . GLY A 1 199 ? -18.282 7.159 2.372 1.00 63.19 199 GLY A C 1
ATOM 1484 O O . GLY A 1 199 ? -18.609 5.977 2.358 1.00 63.19 199 GLY A O 1
ATOM 1485 N N . LEU A 1 200 ? -17.623 7.699 3.409 1.00 78.38 200 LEU A N 1
ATOM 1486 C CA . LEU A 1 200 ? -17.496 7.025 4.710 1.00 78.38 200 LEU A CA 1
ATOM 1487 C C . LEU A 1 200 ? -18.682 7.420 5.592 1.00 78.38 200 LEU A C 1
ATOM 1489 O O . LEU A 1 200 ? -18.786 8.580 5.987 1.00 78.38 200 LEU A O 1
ATOM 1493 N N . GLN A 1 201 ? -19.560 6.471 5.907 1.00 82.06 201 GLN A N 1
ATOM 1494 C CA . GLN A 1 201 ? -20.668 6.681 6.832 1.00 82.06 201 GLN A CA 1
ATOM 1495 C C . GLN A 1 201 ? -20.326 6.126 8.210 1.00 82.06 201 GLN A C 1
ATOM 1497 O O . GLN A 1 201 ? -19.976 4.958 8.341 1.00 82.06 201 GLN A O 1
ATOM 1502 N N . ILE A 1 202 ? -20.448 6.964 9.237 1.00 87.31 202 ILE A N 1
ATOM 1503 C CA . ILE A 1 202 ? -20.301 6.556 10.639 1.00 87.31 202 ILE A CA 1
ATOM 1504 C C . ILE A 1 202 ? -21.699 6.490 11.236 1.00 87.31 202 ILE A C 1
ATOM 1506 O O . ILE A 1 202 ? -22.382 7.517 11.273 1.00 87.31 202 ILE A O 1
ATOM 1510 N N . GLN A 1 203 ? -22.119 5.308 11.682 1.00 85.44 203 GLN A N 1
ATOM 1511 C CA . GLN A 1 203 ? -23.416 5.085 12.311 1.00 85.44 203 GLN A CA 1
ATOM 1512 C C . GLN A 1 203 ? -23.236 4.651 13.761 1.00 85.44 203 GLN A C 1
ATOM 1514 O O . GLN A 1 203 ? -22.602 3.635 14.039 1.00 85.44 203 GLN A O 1
ATOM 1519 N N . ARG A 1 204 ? -23.844 5.382 14.699 1.00 86.38 204 ARG A N 1
ATOM 1520 C CA . ARG A 1 204 ? -23.926 4.923 16.091 1.00 86.38 204 ARG A CA 1
ATOM 1521 C C . ARG A 1 204 ? -24.918 3.762 16.192 1.00 86.38 204 ARG A C 1
ATOM 1523 O O . ARG A 1 204 ? -26.091 3.928 15.844 1.00 86.38 204 ARG A O 1
ATOM 1530 N N . LYS A 1 205 ? -24.439 2.616 16.672 1.00 87.06 205 LYS A N 1
ATOM 1531 C CA . LYS A 1 205 ? -25.247 1.448 17.046 1.00 87.06 205 LYS A CA 1
ATOM 1532 C C . LYS A 1 205 ? -25.578 1.491 18.537 1.00 87.06 205 LYS A C 1
ATOM 1534 O O . LYS A 1 205 ? -25.215 2.439 19.229 1.00 87.06 205 LYS A O 1
ATOM 1539 N N . GLU A 1 206 ? -26.315 0.492 19.009 1.00 81.94 206 GLU A N 1
ATOM 1540 C CA . GLU A 1 206 ? -26.560 0.319 20.439 1.00 81.94 206 GLU A CA 1
ATOM 1541 C C . GLU A 1 206 ? -25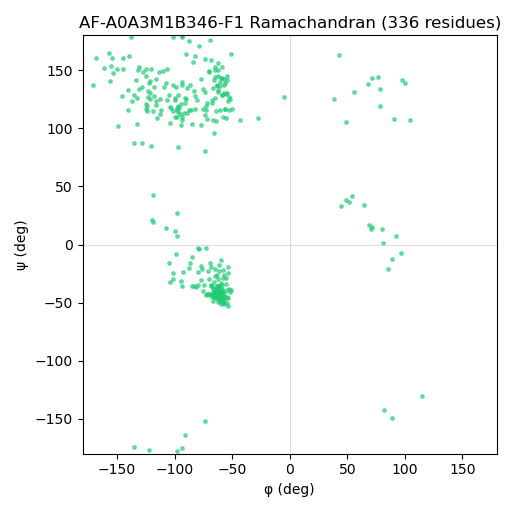.230 0.170 21.178 1.00 81.94 206 GLU A C 1
ATOM 1543 O O . GLU A 1 206 ? -24.369 -0.622 20.780 1.00 81.94 206 GLU A O 1
ATOM 1548 N N . ASP A 1 207 ? -25.070 0.977 22.224 1.00 84.50 207 ASP A N 1
ATOM 1549 C CA . ASP A 1 207 ? -23.902 0.925 23.087 1.00 84.50 207 ASP A CA 1
ATOM 1550 C C . ASP A 1 207 ? -23.846 -0.441 23.777 1.00 84.50 207 ASP A C 1
ATOM 1552 O O . ASP A 1 207 ? -24.854 -0.969 24.252 1.00 84.50 207 ASP A O 1
ATOM 1556 N N . PHE A 1 208 ? -22.649 -1.010 23.844 1.00 82.00 208 PHE A N 1
ATOM 1557 C CA . PHE A 1 208 ? -22.439 -2.328 24.420 1.00 82.00 208 PHE A CA 1
ATOM 1558 C C . PHE A 1 208 ? -22.000 -2.184 25.878 1.00 82.00 208 PHE A C 1
ATOM 1560 O O . PHE A 1 208 ? -20.951 -1.607 26.159 1.00 82.00 208 PHE A O 1
ATOM 1567 N N . LEU A 1 209 ? -22.795 -2.692 26.822 1.00 81.75 209 LEU A N 1
ATOM 1568 C CA . LEU A 1 209 ? -22.404 -2.730 28.230 1.00 81.75 209 LEU A CA 1
ATOM 1569 C C . LEU A 1 209 ? -21.698 -4.046 28.542 1.00 81.75 209 LEU A C 1
ATOM 1571 O O . LEU A 1 209 ? -22.278 -5.119 28.413 1.00 81.75 209 LEU A O 1
ATOM 1575 N N . CYS A 1 210 ? -20.466 -3.953 29.031 1.00 77.75 210 CYS A N 1
ATOM 1576 C CA . CYS A 1 210 ? -19.670 -5.106 29.415 1.00 77.75 210 CYS A CA 1
ATOM 1577 C C . CYS A 1 210 ? -18.955 -4.846 30.739 1.00 77.75 210 CYS A C 1
ATOM 1579 O O . CYS A 1 210 ? -18.225 -3.868 30.875 1.00 77.75 210 CYS A O 1
ATOM 1581 N N . GLN A 1 211 ? -19.180 -5.721 31.727 1.00 77.25 211 GLN A N 1
ATOM 1582 C CA . GLN A 1 211 ? -18.568 -5.647 33.065 1.00 77.25 211 GLN A CA 1
ATOM 1583 C C . GLN A 1 211 ? -18.663 -4.251 33.724 1.00 77.25 211 GLN A C 1
ATOM 1585 O O . GLN A 1 211 ? -17.732 -3.787 34.376 1.00 77.25 211 GLN A O 1
ATOM 1590 N N . GLY A 1 212 ? -19.795 -3.562 33.544 1.00 74.25 212 GLY A N 1
ATOM 1591 C CA . GLY A 1 212 ? -20.033 -2.229 34.112 1.00 74.25 212 GLY A CA 1
ATOM 1592 C C . GLY A 1 212 ? -19.420 -1.061 33.327 1.00 74.25 212 GLY A C 1
ATOM 1593 O O . GLY A 1 212 ? -19.596 0.082 33.737 1.00 74.25 212 GLY A O 1
ATOM 1594 N N . GLN A 1 213 ? -18.749 -1.319 32.200 1.00 80.81 213 GLN A N 1
ATOM 1595 C CA . GLN A 1 213 ? -18.282 -0.292 31.264 1.00 80.81 213 GLN A CA 1
ATOM 1596 C C . GLN A 1 213 ? -19.216 -0.198 30.054 1.00 80.81 213 GLN A C 1
ATOM 1598 O O . GLN A 1 213 ? -19.644 -1.217 29.514 1.00 80.81 213 GLN A O 1
ATOM 1603 N N . SER A 1 214 ? -19.523 1.028 29.625 1.00 85.50 214 SER A N 1
ATOM 1604 C CA . SER A 1 214 ? -20.335 1.297 28.433 1.00 85.50 214 SER A CA 1
ATOM 1605 C C . SER A 1 214 ? -19.428 1.605 27.248 1.00 85.50 214 SER A C 1
ATOM 1607 O O . SER A 1 214 ? -18.725 2.617 27.253 1.00 85.50 214 SER A O 1
ATOM 1609 N N . PHE A 1 215 ? -19.466 0.757 26.228 1.00 90.06 215 PHE A N 1
ATOM 1610 C CA . PHE A 1 215 ? -18.754 0.955 24.974 1.00 90.06 215 PHE A CA 1
ATOM 1611 C C . PHE A 1 215 ? -19.630 1.692 23.969 1.00 90.06 215 PHE A C 1
ATOM 1613 O O . PHE A 1 215 ? -20.725 1.242 23.630 1.00 90.06 215 PHE A O 1
ATOM 1620 N N . LEU A 1 216 ? -19.110 2.793 23.431 1.00 90.75 216 LEU A N 1
ATOM 1621 C CA . LEU A 1 216 ? -19.713 3.452 22.282 1.00 90.75 216 LEU A CA 1
ATOM 1622 C C . LEU A 1 216 ? -19.454 2.607 21.031 1.00 90.75 216 LEU A C 1
ATOM 1624 O O . LEU A 1 216 ? -18.306 2.452 20.612 1.00 90.75 216 LEU A O 1
ATOM 1628 N N . HIS A 1 217 ? -20.519 2.082 20.431 1.00 91.00 217 HIS A N 1
ATOM 1629 C CA . HIS A 1 217 ? -20.434 1.235 19.246 1.00 91.00 217 HIS A CA 1
ATOM 1630 C C . HIS A 1 217 ? -20.691 2.054 17.975 1.00 91.00 217 HIS A C 1
ATOM 1632 O O . HIS A 1 217 ? -21.775 2.608 17.771 1.00 91.00 217 HIS A O 1
ATOM 1638 N N . LEU A 1 218 ? -19.681 2.130 17.109 1.00 91.94 218 LEU A N 1
ATOM 1639 C CA . LEU A 1 218 ? -19.723 2.863 15.849 1.00 91.94 218 LEU A CA 1
ATOM 1640 C C . LEU A 1 218 ? -19.513 1.900 14.680 1.00 91.94 218 LEU A C 1
ATOM 1642 O O . LEU A 1 218 ? -18.435 1.339 14.524 1.00 91.94 218 LEU A O 1
ATOM 1646 N N . GLU A 1 219 ? -20.525 1.743 13.834 1.00 91.75 219 GLU A N 1
ATOM 1647 C CA . GLU A 1 219 ? -20.391 1.051 12.553 1.00 91.75 219 GLU A CA 1
ATOM 1648 C C . GLU A 1 219 ? -19.829 2.013 11.512 1.00 91.75 219 GLU A C 1
ATOM 1650 O O . GLU A 1 219 ? -20.351 3.117 11.318 1.00 91.75 219 GLU A O 1
ATOM 1655 N N . LEU A 1 220 ? -18.765 1.586 10.838 1.00 92.00 220 LEU A N 1
ATOM 1656 C CA . LEU A 1 220 ? -18.158 2.323 9.743 1.00 92.00 220 LEU A CA 1
ATOM 1657 C C . LEU A 1 220 ? -18.526 1.645 8.418 1.00 92.00 220 LEU A C 1
ATOM 1659 O O . LEU A 1 220 ? -18.350 0.441 8.250 1.00 92.00 220 LEU A O 1
ATOM 1663 N N . ILE A 1 221 ? -19.039 2.424 7.469 1.00 87.69 221 ILE A N 1
ATOM 1664 C CA . ILE A 1 221 ? -19.474 1.948 6.151 1.00 87.69 221 ILE A CA 1
ATOM 1665 C C . ILE A 1 221 ? -18.692 2.701 5.078 1.00 87.69 221 ILE A C 1
ATOM 1667 O O . ILE A 1 221 ? -18.724 3.930 5.059 1.00 87.69 221 ILE A O 1
ATOM 1671 N N . GLY A 1 222 ? -18.022 1.988 4.173 1.00 87.19 222 GLY A N 1
ATOM 1672 C CA . GLY A 1 222 ? -17.244 2.565 3.074 1.00 87.19 222 GLY A CA 1
ATOM 1673 C C . GLY A 1 222 ? -15.745 2.288 3.198 1.00 87.19 222 GLY A C 1
ATOM 1674 O O . GLY A 1 222 ? -15.329 1.146 3.379 1.00 87.19 222 GLY A O 1
ATOM 1675 N N . ALA A 1 223 ? -14.913 3.325 3.070 1.00 81.06 223 ALA A N 1
ATOM 1676 C CA . ALA A 1 223 ? -13.455 3.184 3.082 1.00 81.06 223 ALA A CA 1
ATOM 1677 C C . ALA A 1 223 ? -12.764 4.213 3.988 1.00 81.06 223 ALA A C 1
ATOM 1679 O O . ALA A 1 223 ? -13.133 5.391 4.023 1.00 81.06 223 ALA A O 1
ATOM 1680 N N . LEU A 1 224 ? -11.717 3.769 4.686 1.00 86.69 224 LEU A N 1
ATOM 1681 C CA . LEU A 1 224 ? -10.799 4.600 5.469 1.00 86.69 224 LEU A CA 1
ATOM 1682 C C . LEU A 1 224 ? -9.549 4.898 4.631 1.00 86.69 224 LEU A C 1
ATOM 1684 O O . LEU A 1 224 ? -8.529 4.213 4.722 1.00 86.69 224 LEU A O 1
ATOM 1688 N N . ASP A 1 225 ? -9.643 5.921 3.787 1.00 79.44 225 ASP A N 1
ATOM 1689 C CA . ASP A 1 225 ? -8.604 6.308 2.835 1.00 79.44 225 ASP A CA 1
ATOM 1690 C C . ASP A 1 225 ? -8.143 7.759 3.036 1.00 79.44 225 ASP A C 1
ATOM 1692 O O . ASP A 1 225 ? -8.608 8.463 3.931 1.00 79.44 225 ASP A O 1
ATOM 1696 N N . THR A 1 226 ? -7.247 8.243 2.172 1.00 75.00 226 THR A N 1
ATOM 1697 C CA . THR A 1 226 ? -6.675 9.599 2.236 1.00 75.00 226 THR A CA 1
ATOM 1698 C C . THR A 1 226 ? -7.734 10.709 2.203 1.00 75.00 226 THR A C 1
ATOM 1700 O O . THR A 1 226 ? -7.495 11.796 2.724 1.00 75.00 226 THR A O 1
ATOM 1703 N N . ARG A 1 227 ? -8.909 10.468 1.613 1.00 76.00 227 ARG A N 1
ATOM 1704 C CA . ARG A 1 227 ? -9.996 11.450 1.512 1.00 76.00 227 ARG A CA 1
ATOM 1705 C C . ARG A 1 227 ? -10.867 11.472 2.764 1.00 76.00 227 ARG A C 1
ATOM 1707 O O . ARG A 1 227 ? -11.354 12.539 3.142 1.00 76.00 227 ARG A O 1
ATOM 1714 N N . THR A 1 228 ? -11.080 10.318 3.393 1.00 82.94 228 THR A N 1
ATOM 1715 C CA . THR A 1 228 ? -12.021 10.172 4.515 1.00 82.94 228 THR A CA 1
ATOM 1716 C C . THR A 1 228 ? -11.341 10.301 5.881 1.00 82.94 228 THR A C 1
ATOM 1718 O O . THR A 1 228 ? -11.926 10.861 6.812 1.00 82.94 228 THR A O 1
ATOM 1721 N N . CYS A 1 229 ? -10.076 9.885 5.988 1.00 85.38 229 CYS A N 1
ATOM 1722 C CA . CYS A 1 229 ? -9.336 9.769 7.248 1.00 85.38 229 CYS A CA 1
ATOM 1723 C C . CYS A 1 229 ? -9.207 11.079 8.049 1.00 85.38 229 CYS A C 1
ATOM 1725 O O . CYS A 1 229 ? -9.371 11.049 9.263 1.00 85.38 229 CYS A O 1
ATOM 1727 N N . ALA A 1 230 ? -9.011 12.241 7.413 1.00 82.19 230 ALA A N 1
ATOM 1728 C CA . ALA A 1 230 ? -8.895 13.521 8.130 1.00 82.19 230 ALA A CA 1
ATOM 1729 C C . ALA A 1 230 ? -10.190 13.923 8.860 1.00 82.19 230 ALA A C 1
ATOM 1731 O O . ALA A 1 230 ? -10.169 14.460 9.968 1.00 82.19 230 ALA A O 1
ATOM 1732 N N . LYS A 1 231 ? -11.344 13.664 8.237 1.00 83.44 231 LYS A N 1
ATOM 1733 C CA . LYS A 1 231 ? -12.646 13.945 8.851 1.00 83.44 231 LYS A CA 1
ATOM 1734 C C . LYS A 1 231 ? -13.036 12.866 9.857 1.00 83.44 231 LYS A C 1
ATOM 1736 O O . LYS A 1 231 ? -13.634 13.210 10.872 1.00 83.44 231 LYS A O 1
ATOM 1741 N N . PHE A 1 232 ? -12.684 11.606 9.595 1.00 90.06 232 PHE A N 1
ATOM 1742 C CA . PHE A 1 232 ? -12.823 10.532 10.577 1.00 90.06 232 PHE A CA 1
ATOM 1743 C C . PHE A 1 232 ? -12.036 10.855 11.853 1.00 90.06 232 PHE A C 1
ATOM 1745 O O . PHE A 1 232 ? -12.633 10.873 12.922 1.00 90.06 232 PHE A O 1
ATOM 1752 N N . ASP A 1 233 ? -10.755 11.232 11.737 1.00 89.00 233 ASP A N 1
ATOM 1753 C CA . ASP A 1 233 ? -9.932 11.677 12.870 1.00 89.00 233 ASP A CA 1
ATOM 1754 C C . ASP A 1 233 ? -10.631 12.811 13.621 1.00 89.00 233 ASP A C 1
ATOM 1756 O O . ASP A 1 233 ? -10.904 12.675 14.806 1.00 89.00 233 ASP A O 1
ATOM 1760 N N . LYS A 1 234 ? -11.052 13.878 12.926 1.00 87.31 234 LYS A N 1
ATOM 1761 C CA . LYS A 1 234 ? -11.782 14.987 13.560 1.00 87.31 234 LYS A CA 1
ATOM 1762 C C . LYS A 1 234 ? -13.024 14.517 14.331 1.00 87.31 234 LYS A C 1
ATOM 1764 O O . LYS A 1 234 ? -13.236 14.960 15.457 1.00 87.31 234 LYS A O 1
ATOM 1769 N N . LYS A 1 235 ? -13.835 13.625 13.753 1.00 88.12 235 LYS A N 1
ATOM 1770 C CA . LYS A 1 235 ? -15.036 13.100 14.416 1.00 88.12 235 LYS A CA 1
ATOM 1771 C C . LYS A 1 235 ? -14.681 12.282 15.655 1.00 88.12 235 LYS A C 1
ATOM 1773 O O . LYS A 1 235 ? -15.330 12.429 16.685 1.00 88.12 235 LYS A O 1
ATOM 1778 N N . MET A 1 236 ? -13.643 11.460 15.569 1.00 92.62 236 MET A N 1
ATOM 1779 C CA . MET A 1 236 ? -13.156 10.681 16.702 1.00 92.62 236 MET A CA 1
ATOM 1780 C C . MET A 1 236 ? -12.589 11.584 17.799 1.00 92.62 236 MET A C 1
ATOM 1782 O O . MET A 1 236 ? -12.883 11.356 18.965 1.00 92.62 236 MET A O 1
ATOM 1786 N N . GLN A 1 237 ? -11.895 12.669 17.447 1.00 91.50 237 GLN A N 1
ATOM 1787 C CA . GLN A 1 237 ? -11.461 13.682 18.412 1.00 91.50 237 GLN A CA 1
ATOM 1788 C C . GLN A 1 237 ? -12.646 14.333 19.139 1.00 91.50 237 GLN A C 1
ATOM 1790 O O . GLN A 1 237 ? -12.589 14.491 20.354 1.00 91.50 237 GLN A O 1
ATOM 1795 N N . GLU A 1 238 ? -13.730 14.674 18.431 1.00 89.19 238 GLU A N 1
ATOM 1796 C CA . GLU A 1 238 ? -14.961 15.193 19.055 1.00 89.19 238 GLU A CA 1
ATOM 1797 C C . GLU A 1 238 ? -15.553 14.182 20.051 1.00 89.19 238 GLU A C 1
ATOM 1799 O O . GLU A 1 238 ? -15.923 14.554 21.159 1.00 89.19 238 GLU A O 1
ATOM 1804 N N . ILE A 1 239 ? -15.600 12.900 19.678 1.00 89.12 239 ILE A N 1
ATOM 1805 C CA . ILE A 1 239 ? -16.131 11.814 20.515 1.00 89.12 239 ILE A CA 1
ATOM 1806 C C . ILE A 1 239 ? -15.278 11.608 21.772 1.00 89.12 239 ILE A C 1
ATOM 1808 O O . ILE A 1 239 ? -15.811 11.503 22.877 1.00 89.12 239 ILE A O 1
ATOM 1812 N N . VAL A 1 240 ? -13.954 11.594 21.623 1.00 89.56 240 VAL A N 1
ATOM 1813 C CA . VAL A 1 240 ? -13.026 11.465 22.754 1.00 89.56 240 VAL A CA 1
ATOM 1814 C C . VAL A 1 240 ? -13.125 12.688 23.673 1.00 89.56 240 VAL A C 1
ATOM 1816 O O . VAL A 1 240 ? -13.181 12.536 24.890 1.00 89.56 240 VAL A O 1
ATOM 1819 N N . GLN A 1 241 ? -13.241 13.901 23.120 1.00 87.38 241 GLN A N 1
ATOM 1820 C CA . GLN A 1 241 ? -13.441 15.134 23.900 1.00 87.38 241 GLN A CA 1
ATOM 1821 C C . GLN A 1 241 ? -14.776 15.161 24.656 1.00 87.38 241 GLN A C 1
ATOM 1823 O O . GLN A 1 241 ? -14.867 15.792 25.706 1.00 87.38 241 GLN A O 1
ATOM 1828 N N . GLN A 1 242 ? -15.798 14.455 24.165 1.00 86.25 242 GLN A N 1
ATOM 1829 C CA . GLN A 1 242 ? -17.064 14.246 24.878 1.00 86.25 242 GLN A CA 1
ATOM 1830 C C . GLN A 1 242 ? -16.941 13.260 26.056 1.00 86.25 242 GLN A C 1
ATOM 1832 O O . GLN A 1 242 ? -17.912 13.051 26.779 1.00 86.25 242 GLN A O 1
ATOM 1837 N N . GLY A 1 243 ? -15.762 12.668 26.279 1.00 85.44 243 GLY A N 1
ATOM 1838 C CA . GLY A 1 243 ? -15.480 11.775 27.402 1.00 85.44 243 GLY A CA 1
ATOM 1839 C C . GLY A 1 243 ? -15.715 10.293 27.107 1.00 85.44 243 GLY A C 1
ATOM 1840 O O . GLY A 1 243 ? -15.626 9.470 28.020 1.00 85.44 243 GLY A O 1
ATOM 1841 N N . HIS A 1 244 ? -15.993 9.922 25.853 1.00 88.31 244 HIS A N 1
ATOM 1842 C CA . HIS A 1 244 ? -16.094 8.517 25.464 1.00 88.31 244 HIS A CA 1
ATOM 1843 C C . HIS A 1 244 ? -14.707 7.870 25.461 1.00 88.31 244 HIS A C 1
ATOM 1845 O O . HIS A 1 244 ? -13.882 8.141 24.591 1.00 88.31 244 HIS A O 1
ATOM 1851 N N . ARG A 1 245 ? -14.466 7.002 26.448 1.00 89.81 245 ARG A N 1
ATOM 1852 C CA . ARG A 1 245 ? -13.173 6.330 26.662 1.00 89.81 245 ARG A CA 1
ATOM 1853 C C . ARG A 1 245 ? -13.148 4.887 26.159 1.00 89.81 245 ARG A C 1
ATOM 1855 O O . ARG A 1 245 ? -12.086 4.372 25.844 1.00 89.81 245 ARG A O 1
ATOM 1862 N N . PHE A 1 246 ? -14.306 4.243 26.063 1.00 91.25 246 PHE A N 1
ATOM 1863 C CA . PHE A 1 246 ? -14.452 2.867 25.591 1.00 91.25 246 PHE A CA 1
ATOM 1864 C C . PHE A 1 246 ? -15.196 2.888 24.259 1.00 91.25 246 PHE A C 1
ATOM 1866 O O . PHE A 1 246 ? -16.362 3.285 24.208 1.00 91.25 246 PHE A O 1
ATOM 1873 N N . ILE A 1 247 ? -14.513 2.523 23.175 1.00 92.62 247 ILE A N 1
ATOM 1874 C CA . ILE A 1 247 ? -15.036 2.646 21.811 1.00 92.62 247 ILE A CA 1
ATOM 1875 C C . ILE A 1 247 ? -14.838 1.334 21.056 1.00 92.62 247 ILE A C 1
ATOM 1877 O O . ILE A 1 247 ? -13.746 0.767 21.053 1.00 92.62 247 ILE A O 1
ATOM 1881 N N . ILE A 1 248 ? -15.892 0.893 20.370 1.00 92.94 248 ILE A N 1
ATOM 1882 C CA . ILE A 1 248 ? -15.852 -0.214 19.414 1.00 92.94 248 ILE A CA 1
ATOM 1883 C C . ILE A 1 248 ? -16.110 0.344 18.021 1.00 92.94 248 ILE A C 1
ATOM 1885 O O . ILE A 1 248 ? -17.137 0.985 17.784 1.00 92.94 248 ILE A O 1
ATOM 1889 N N . LEU A 1 249 ?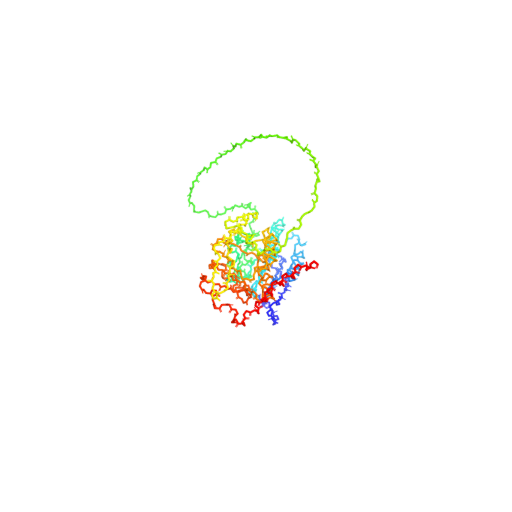 -15.195 0.072 17.096 1.00 93.69 249 LEU A N 1
ATOM 1890 C CA . LEU A 1 249 ? -15.382 0.344 15.677 1.00 93.69 249 LEU A CA 1
ATOM 1891 C C . LEU A 1 249 ? -15.739 -0.957 14.951 1.00 93.69 249 LEU A C 1
ATOM 1893 O O . LEU A 1 249 ? -14.915 -1.864 14.868 1.00 93.69 249 LEU A O 1
ATOM 1897 N N . ASP A 1 250 ? -16.950 -1.047 14.410 1.00 92.00 250 ASP A N 1
ATOM 1898 C CA . ASP A 1 250 ? -17.402 -2.179 13.598 1.00 92.00 250 ASP A CA 1
ATOM 1899 C C . ASP A 1 250 ? -17.013 -1.947 12.130 1.00 92.00 250 ASP A C 1
ATOM 1901 O O . ASP A 1 250 ? -17.445 -0.985 11.488 1.00 92.00 250 ASP A O 1
ATOM 1905 N N . PHE A 1 251 ? -16.143 -2.827 11.629 1.00 92.31 251 PHE A N 1
ATOM 1906 C CA . PHE A 1 251 ? -15.564 -2.797 10.284 1.00 92.31 251 PHE A CA 1
ATOM 1907 C C . PHE A 1 251 ? -16.274 -3.755 9.317 1.00 92.31 251 PHE A C 1
ATOM 1909 O O . PHE A 1 251 ? -15.792 -3.963 8.203 1.00 92.31 251 PHE A O 1
ATOM 1916 N N . SER A 1 252 ? -17.431 -4.311 9.688 1.00 88.56 252 SER A N 1
ATOM 1917 C CA . SER A 1 252 ? -18.183 -5.256 8.846 1.00 88.56 252 SER A CA 1
ATOM 1918 C C . SER A 1 252 ? -18.575 -4.693 7.478 1.00 88.56 252 SER A C 1
ATOM 1920 O O . SER A 1 252 ? -18.822 -5.462 6.549 1.00 88.56 252 SER A O 1
ATOM 1922 N N . ARG A 1 253 ? -18.623 -3.362 7.342 1.00 87.75 253 ARG A N 1
ATOM 1923 C CA . ARG A 1 253 ? -18.914 -2.645 6.093 1.00 87.75 253 ARG A CA 1
ATOM 1924 C C . ARG A 1 253 ? -17.773 -1.735 5.632 1.00 87.75 253 ARG A C 1
ATOM 1926 O O . ARG A 1 253 ? -18.005 -0.820 4.841 1.00 87.75 253 ARG A O 1
ATOM 1933 N N . ILE A 1 254 ? -16.557 -1.974 6.124 1.00 89.00 254 ILE A N 1
ATOM 1934 C CA . ILE A 1 254 ? -15.347 -1.348 5.596 1.00 89.00 254 ILE A CA 1
ATOM 1935 C C . ILE A 1 254 ? -14.706 -2.275 4.572 1.00 89.00 254 ILE A C 1
ATOM 1937 O O . ILE A 1 254 ? -14.290 -3.389 4.888 1.00 89.00 254 ILE A O 1
ATOM 1941 N N . ASP A 1 255 ? -14.573 -1.776 3.347 1.00 76.56 255 ASP A N 1
ATOM 1942 C CA . ASP A 1 255 ? -14.008 -2.546 2.237 1.00 76.56 255 ASP A CA 1
ATOM 1943 C C . ASP A 1 255 ? -12.497 -2.332 2.092 1.00 76.56 255 ASP A C 1
ATOM 1945 O O . ASP A 1 255 ? -11.786 -3.167 1.529 1.00 76.56 255 ASP A O 1
ATOM 1949 N N . TYR A 1 256 ? -11.992 -1.198 2.586 1.00 79.38 256 TYR A N 1
ATOM 1950 C CA . TYR A 1 256 ? -10.613 -0.782 2.372 1.00 79.38 256 TYR A CA 1
ATOM 1951 C C . TYR A 1 256 ? -10.107 0.174 3.455 1.00 79.38 256 TYR A C 1
ATOM 1953 O O . TYR A 1 256 ? -10.812 1.09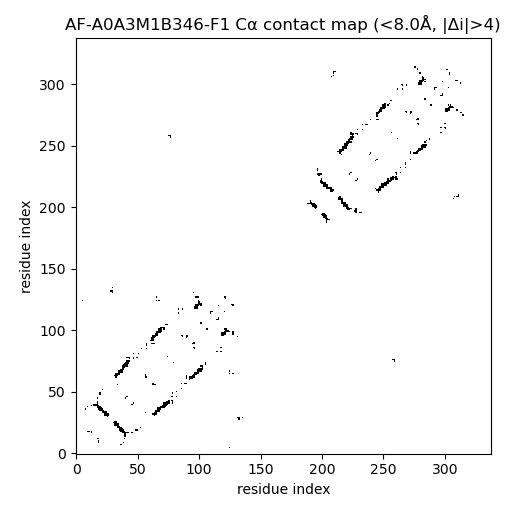6 3.879 1.00 79.38 256 TYR A O 1
ATOM 1961 N N . VAL A 1 257 ? -8.845 -0.016 3.849 1.00 84.00 257 VAL A N 1
ATOM 1962 C CA . VAL A 1 257 ? -8.106 0.879 4.743 1.00 84.00 257 VAL A CA 1
ATOM 1963 C C . VAL A 1 257 ? -6.705 1.097 4.180 1.00 84.00 257 VAL A C 1
ATOM 1965 O O . VAL A 1 257 ? -6.004 0.134 3.871 1.00 84.00 257 VAL A O 1
ATOM 1968 N N . ASN A 1 258 ? -6.280 2.355 4.048 1.00 75.19 258 ASN A N 1
ATOM 1969 C CA . ASN A 1 258 ? -4.916 2.691 3.632 1.00 75.19 258 ASN A CA 1
ATOM 1970 C C . ASN A 1 258 ? -4.030 3.104 4.816 1.00 75.19 258 ASN A C 1
ATOM 1972 O O . ASN A 1 258 ? -4.481 3.206 5.954 1.00 75.19 258 ASN A O 1
ATOM 1976 N N . SER A 1 259 ? -2.760 3.410 4.544 1.00 77.38 259 SER A N 1
ATOM 1977 C CA . SER A 1 259 ? -1.784 3.821 5.563 1.00 77.38 259 SER A CA 1
ATOM 1978 C C . SER A 1 259 ? -2.224 5.022 6.411 1.00 77.38 259 SER A C 1
ATOM 1980 O O . SER A 1 259 ? -1.899 5.086 7.593 1.00 77.38 259 SER A O 1
ATOM 1982 N N . SER A 1 260 ? -2.962 5.975 5.834 1.00 78.19 260 SER A N 1
ATOM 1983 C CA . SER A 1 260 ? -3.478 7.135 6.568 1.00 78.19 260 SER A CA 1
ATOM 1984 C C . SER A 1 260 ? -4.625 6.739 7.497 1.00 78.19 260 SER A C 1
ATOM 1986 O O . SER A 1 260 ? -4.630 7.152 8.653 1.00 78.19 260 SER A O 1
ATOM 1988 N N . GLY A 1 261 ? -5.555 5.899 7.027 1.00 85.25 261 GLY A N 1
ATOM 1989 C CA . GLY A 1 261 ? -6.614 5.328 7.862 1.00 85.25 261 GLY A CA 1
ATOM 1990 C C . GLY A 1 261 ? -6.045 4.528 9.034 1.00 85.25 261 GLY A C 1
ATOM 1991 O O . GLY A 1 261 ? -6.431 4.748 10.178 1.00 85.25 261 GLY A O 1
ATOM 1992 N N . MET A 1 262 ? -5.044 3.690 8.760 1.00 84.19 262 MET A N 1
ATOM 1993 C CA . MET A 1 262 ? -4.309 2.942 9.779 1.00 84.19 262 MET A CA 1
ATOM 1994 C C . MET A 1 262 ? -3.666 3.851 10.836 1.00 84.19 262 MET A C 1
ATOM 1996 O O . MET A 1 262 ? -3.824 3.614 12.031 1.00 84.19 262 MET A O 1
ATOM 2000 N N . GLY A 1 263 ? -2.969 4.910 10.410 1.00 81.81 263 GLY A N 1
ATOM 2001 C CA . GLY A 1 263 ? -2.334 5.858 11.328 1.00 81.81 263 GLY A CA 1
ATOM 2002 C C . GLY A 1 263 ? -3.337 6.570 12.239 1.00 81.81 263 GLY A C 1
ATOM 2003 O O . GLY A 1 263 ? -3.052 6.785 13.414 1.00 81.81 263 GLY A O 1
ATOM 2004 N N . VAL A 1 264 ? -4.532 6.882 11.728 1.00 88.62 264 VAL A N 1
ATOM 2005 C CA . VAL A 1 264 ? -5.607 7.462 12.545 1.00 88.62 264 VAL A CA 1
ATOM 2006 C C . VAL A 1 264 ? -6.098 6.472 13.605 1.00 88.62 264 VAL A C 1
ATOM 2008 O O . VAL A 1 264 ? -6.298 6.879 14.745 1.00 88.62 264 VAL A O 1
ATOM 2011 N N . LEU A 1 265 ? -6.236 5.181 13.282 1.00 90.12 265 LEU A N 1
ATOM 2012 C CA . LEU A 1 265 ? -6.640 4.165 14.265 1.00 90.12 265 LEU A CA 1
ATOM 2013 C C . LEU A 1 265 ? -5.631 4.036 15.411 1.00 90.12 265 LEU A C 1
ATOM 2015 O O . LEU A 1 265 ? -6.037 4.017 16.569 1.00 90.12 265 LEU A O 1
ATOM 2019 N N . ILE A 1 266 ? -4.333 4.009 15.094 1.00 85.88 266 ILE A N 1
ATOM 2020 C CA . ILE A 1 266 ? -3.262 3.955 16.103 1.00 85.88 266 ILE A CA 1
ATOM 2021 C C . ILE A 1 266 ? -3.296 5.211 16.977 1.00 85.88 266 ILE A C 1
ATOM 2023 O O . ILE A 1 266 ? -3.318 5.115 18.197 1.00 85.88 266 ILE A O 1
ATOM 2027 N N . LYS A 1 267 ? -3.404 6.393 16.361 1.00 86.25 267 LYS A N 1
ATOM 2028 C CA . LYS A 1 267 ? -3.498 7.663 17.089 1.00 86.25 267 LYS A CA 1
ATOM 2029 C C . LYS A 1 267 ? -4.674 7.685 18.074 1.00 86.25 267 LYS A C 1
ATOM 2031 O O . LYS A 1 267 ? -4.515 8.138 19.202 1.00 86.25 267 LYS A O 1
ATOM 2036 N N . ILE A 1 268 ? -5.853 7.220 17.651 1.00 90.31 268 ILE A N 1
ATOM 2037 C CA . ILE A 1 268 ? -7.040 7.156 18.518 1.00 90.31 268 ILE A CA 1
ATOM 2038 C C . ILE A 1 268 ? -6.829 6.138 19.639 1.00 90.31 268 ILE A C 1
ATOM 2040 O O . ILE A 1 268 ? -7.191 6.416 20.779 1.00 90.31 268 ILE A O 1
ATOM 2044 N N . HIS A 1 269 ? -6.248 4.977 19.330 1.00 88.75 269 HIS A N 1
ATOM 2045 C CA . HIS A 1 269 ? -5.922 3.966 20.331 1.00 88.75 269 HIS A CA 1
ATOM 2046 C C . HIS A 1 269 ? -5.003 4.534 21.418 1.00 88.75 269 HIS A C 1
ATOM 2048 O O . HIS A 1 269 ? -5.339 4.444 22.597 1.00 88.75 269 HIS A O 1
ATOM 2054 N N . ASP A 1 270 ? -3.895 5.167 21.029 1.00 85.06 270 ASP A N 1
ATOM 2055 C CA . ASP A 1 270 ? -2.919 5.734 21.965 1.00 85.06 270 ASP A CA 1
ATOM 2056 C C . ASP A 1 270 ? -3.567 6.808 22.847 1.00 85.06 270 ASP A C 1
ATOM 2058 O O . ASP A 1 270 ? -3.451 6.769 24.071 1.00 85.06 270 ASP A O 1
ATOM 2062 N N . GLN A 1 271 ? -4.355 7.700 22.242 1.00 87.44 271 GLN A N 1
ATOM 2063 C CA . GLN A 1 271 ? -5.083 8.746 22.959 1.00 87.44 271 GLN A CA 1
ATOM 2064 C C . GLN A 1 271 ? -6.104 8.187 23.961 1.00 87.44 271 GLN A C 1
ATOM 2066 O O . GLN A 1 271 ? -6.250 8.716 25.065 1.00 87.44 271 GLN A O 1
ATOM 2071 N N . LEU A 1 272 ? -6.836 7.135 23.589 1.00 89.69 272 LEU A N 1
ATOM 2072 C CA . LEU A 1 272 ? -7.760 6.469 24.503 1.00 89.69 272 LEU A CA 1
ATOM 2073 C C . LEU A 1 272 ? -6.998 5.764 25.625 1.00 89.69 272 LEU A C 1
ATOM 2075 O O . LEU A 1 272 ? -7.384 5.894 26.784 1.00 89.69 272 LEU A O 1
ATOM 2079 N N . SER A 1 273 ? -5.898 5.082 25.309 1.00 85.50 273 SER A N 1
ATOM 2080 C CA . SER A 1 273 ? -5.066 4.379 26.287 1.00 85.50 273 SER A CA 1
ATOM 2081 C C . SER A 1 273 ? -4.458 5.327 27.326 1.00 85.50 273 SER A C 1
ATOM 2083 O O . SER A 1 273 ? -4.447 4.994 28.510 1.00 85.50 273 SER A O 1
ATOM 2085 N N . GLU A 1 274 ? -4.007 6.522 26.928 1.00 85.38 274 GLU A N 1
ATOM 2086 C CA . GLU A 1 274 ? -3.539 7.573 27.853 1.00 85.38 274 GLU A CA 1
ATOM 2087 C C . GLU A 1 274 ? -4.618 7.983 28.864 1.00 85.38 274 GLU A C 1
ATOM 2089 O O . GLU A 1 274 ? -4.330 8.368 29.997 1.00 85.38 274 GLU A O 1
ATOM 2094 N N . GLN A 1 275 ? -5.881 7.858 28.467 1.00 85.00 275 GLN A N 1
ATOM 2095 C CA . GLN A 1 275 ? -7.036 8.122 29.305 1.00 85.00 275 GLN A CA 1
ATOM 2096 C C . GLN A 1 275 ? -7.598 6.833 29.911 1.00 85.00 275 GLN A C 1
ATOM 2098 O O . GLN A 1 275 ? -8.791 6.788 30.172 1.00 85.00 275 GLN A O 1
ATOM 2103 N N . ASN A 1 276 ? -6.820 5.766 30.136 1.00 85.44 276 ASN A N 1
ATOM 2104 C CA . ASN A 1 276 ? -7.311 4.453 30.615 1.00 85.44 276 ASN A CA 1
ATOM 2105 C C . ASN A 1 276 ? -8.588 3.969 29.890 1.00 85.44 276 ASN A C 1
ATOM 2107 O O . ASN A 1 276 ? -9.492 3.397 30.500 1.00 85.44 276 ASN A O 1
ATOM 2111 N N . GLY A 1 277 ? -8.703 4.316 28.615 1.00 88.38 277 GLY A N 1
ATOM 2112 C CA . GLY A 1 277 ? -9.752 3.907 27.704 1.00 88.38 277 GLY A CA 1
ATOM 2113 C C . GLY A 1 277 ? -9.293 2.741 26.841 1.00 88.38 277 GLY A C 1
ATOM 2114 O O . GLY A 1 277 ? -8.185 2.228 26.985 1.00 88.38 277 GLY A O 1
ATOM 2115 N N . LEU A 1 278 ? -10.163 2.316 25.933 1.00 89.44 278 LEU A N 1
ATOM 2116 C CA . LEU A 1 278 ? -9.934 1.159 25.084 1.00 89.44 278 LEU A CA 1
ATOM 2117 C C . LEU A 1 278 ? -10.561 1.381 23.710 1.00 89.44 278 LEU A C 1
ATOM 2119 O O . LEU A 1 278 ? -11.754 1.682 23.611 1.00 89.44 278 LEU A O 1
ATOM 2123 N N . LEU A 1 279 ? -9.756 1.186 22.665 1.00 91.31 279 LEU A N 1
ATOM 2124 C CA . LEU A 1 279 ? -10.233 1.044 21.294 1.00 91.31 279 LEU A CA 1
ATOM 2125 C C . LEU A 1 279 ? -10.266 -0.437 20.921 1.00 91.31 279 LEU A C 1
ATOM 2127 O O . LEU A 1 279 ? -9.234 -1.107 20.979 1.00 91.31 279 LEU A O 1
ATOM 2131 N N . LEU A 1 280 ? -11.429 -0.917 20.493 1.00 90.69 280 LEU A N 1
ATOM 2132 C CA . LEU A 1 280 ? -11.597 -2.242 19.905 1.00 90.69 280 LEU A CA 1
ATOM 2133 C C . LEU A 1 280 ? -12.041 -2.101 18.456 1.00 90.69 280 LEU A C 1
ATOM 2135 O O . LEU A 1 280 ? -12.858 -1.236 18.129 1.00 90.69 280 LEU A O 1
ATOM 2139 N N . VAL A 1 281 ? -11.536 -2.977 17.595 1.00 91.62 281 VAL A N 1
ATOM 2140 C CA . VAL A 1 281 ? -11.993 -3.062 16.210 1.00 91.62 281 VAL A CA 1
ATOM 2141 C C . VAL A 1 281 ? -12.627 -4.423 15.978 1.00 91.62 281 VAL A C 1
ATOM 2143 O O . VAL A 1 281 ? -11.983 -5.456 16.151 1.00 91.62 281 VAL A O 1
ATOM 2146 N N . ALA A 1 282 ? -13.904 -4.410 15.608 1.00 90.62 282 ALA A N 1
ATOM 2147 C CA . ALA A 1 282 ? -14.734 -5.594 15.475 1.00 90.62 282 ALA A CA 1
ATOM 2148 C C . ALA A 1 282 ? -14.995 -5.955 14.012 1.00 90.62 282 ALA A C 1
ATOM 2150 O O . ALA A 1 282 ? -15.072 -5.080 13.146 1.00 90.62 282 ALA A O 1
ATOM 2151 N N . LYS A 1 283 ? -15.202 -7.252 13.756 1.00 87.12 283 LYS A N 1
ATOM 2152 C CA . LYS A 1 283 ? -15.709 -7.786 12.477 1.00 87.12 283 LYS A CA 1
ATOM 2153 C C . LYS A 1 283 ? -14.905 -7.352 11.244 1.00 87.12 283 LYS A C 1
ATOM 2155 O O . LYS A 1 283 ? -15.473 -7.055 10.193 1.00 87.12 283 LYS A O 1
ATOM 2160 N N . LEU A 1 284 ? -13.574 -7.339 11.345 1.00 85.62 284 LEU A N 1
ATOM 2161 C CA . LEU A 1 284 ? -12.721 -7.166 10.165 1.00 85.62 284 LEU A CA 1
ATOM 2162 C C . LEU A 1 284 ? -12.951 -8.306 9.167 1.00 85.62 284 LEU A C 1
ATOM 2164 O O . LEU A 1 284 ? -12.929 -9.479 9.545 1.00 85.62 284 LEU A O 1
ATOM 2168 N N . SER A 1 285 ? -13.055 -7.967 7.882 1.00 83.69 285 SER A N 1
ATOM 2169 C CA . SER A 1 285 ? -12.986 -8.960 6.807 1.00 83.69 285 SER A CA 1
ATOM 2170 C C . SER A 1 285 ? -11.622 -9.665 6.798 1.00 83.69 285 SER A C 1
ATOM 2172 O O . SER A 1 285 ? -10.610 -9.055 7.140 1.00 83.69 285 SER A O 1
ATOM 2174 N N . LEU A 1 286 ? -11.565 -10.928 6.351 1.00 81.06 286 LEU A N 1
ATOM 2175 C CA . LEU A 1 286 ? -10.311 -11.703 6.287 1.00 81.06 286 LEU A CA 1
ATOM 2176 C C . LEU A 1 286 ? -9.188 -10.948 5.556 1.00 81.06 286 LEU A C 1
ATOM 2178 O O . LEU A 1 286 ? -8.060 -10.896 6.034 1.00 81.06 286 LEU A O 1
ATOM 2182 N N . LYS A 1 287 ? -9.528 -10.274 4.450 1.00 76.00 287 LYS A N 1
ATOM 2183 C CA . LYS A 1 287 ? -8.591 -9.444 3.678 1.00 76.00 287 LYS A CA 1
ATOM 2184 C C . LYS A 1 287 ? -7.988 -8.310 4.513 1.00 76.00 287 LYS A C 1
ATOM 2186 O O . LYS A 1 287 ? -6.797 -8.033 4.408 1.00 76.00 287 LYS A O 1
ATOM 2191 N N . LEU A 1 288 ? -8.798 -7.644 5.337 1.00 82.25 288 LEU A N 1
ATOM 2192 C CA . LEU A 1 288 ? -8.316 -6.581 6.218 1.00 82.25 288 LEU A CA 1
ATOM 2193 C C . LEU A 1 288 ? -7.540 -7.142 7.411 1.00 82.25 288 LEU A C 1
ATOM 2195 O O . LEU A 1 288 ? -6.564 -6.523 7.821 1.00 82.25 288 LEU A O 1
ATOM 2199 N N . GLN A 1 289 ? -7.914 -8.309 7.944 1.00 80.56 289 GLN A N 1
ATOM 2200 C CA . GLN A 1 289 ? -7.147 -8.958 9.015 1.00 80.56 289 GLN A CA 1
ATOM 2201 C C . GLN A 1 289 ? -5.731 -9.304 8.549 1.00 80.56 289 GLN A C 1
ATOM 2203 O O . GLN A 1 289 ? -4.762 -9.003 9.244 1.00 80.56 289 GLN A O 1
ATOM 2208 N N . GLU A 1 290 ? -5.596 -9.879 7.350 1.00 73.56 290 GLU A N 1
ATOM 2209 C CA . GLU A 1 290 ? -4.295 -10.142 6.728 1.00 73.56 290 GLU A CA 1
ATOM 2210 C C . GLU A 1 290 ? -3.480 -8.854 6.588 1.00 73.56 290 GLU A C 1
ATOM 2212 O O . GLU A 1 290 ? -2.315 -8.821 6.982 1.00 73.56 290 GLU A O 1
ATOM 2217 N N . LEU A 1 291 ? -4.105 -7.772 6.113 1.00 74.69 291 LEU A N 1
ATOM 2218 C CA . LEU A 1 291 ? -3.468 -6.462 5.997 1.00 74.69 291 LEU A CA 1
ATOM 2219 C C . LEU A 1 291 ? -2.990 -5.931 7.3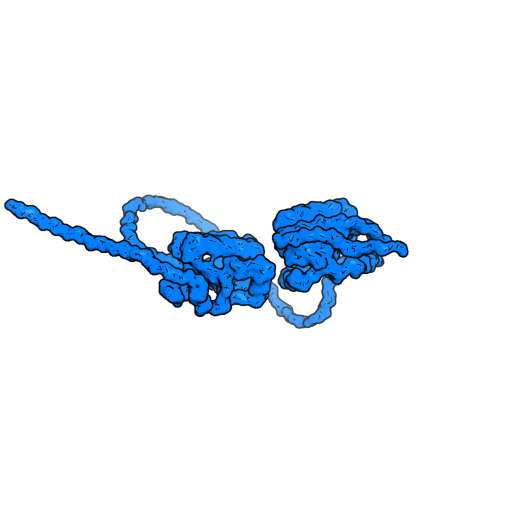61 1.00 74.69 291 LEU A C 1
ATOM 2221 O O . LEU A 1 291 ? -1.840 -5.515 7.479 1.00 74.69 291 LEU A O 1
ATOM 2225 N N . PHE A 1 292 ? -3.814 -5.988 8.409 1.00 76.38 292 PHE A N 1
ATOM 2226 C CA . PHE A 1 292 ? -3.433 -5.535 9.754 1.00 76.38 292 PHE A CA 1
ATOM 2227 C C . PHE A 1 292 ? -2.294 -6.376 10.345 1.00 76.38 292 PHE A C 1
ATOM 2229 O O . PHE A 1 292 ? -1.360 -5.819 10.929 1.00 76.38 292 PHE A O 1
ATOM 2236 N N . ASN A 1 293 ? -2.331 -7.697 10.147 1.00 70.69 293 ASN A N 1
ATOM 2237 C CA . ASN A 1 293 ? -1.290 -8.618 10.601 1.00 70.69 293 ASN A CA 1
ATOM 2238 C C . ASN A 1 293 ? 0.038 -8.361 9.881 1.00 70.69 293 ASN A C 1
ATOM 2240 O O . ASN A 1 293 ? 1.084 -8.282 10.525 1.00 70.69 293 ASN A O 1
ATOM 2244 N N . MET A 1 294 ? -0.005 -8.183 8.558 1.00 63.53 294 MET A N 1
ATOM 2245 C CA . MET A 1 294 ? 1.172 -7.890 7.735 1.00 63.53 294 MET A CA 1
ATOM 2246 C C . MET A 1 294 ? 1.820 -6.556 8.108 1.00 63.53 294 MET A C 1
ATOM 2248 O O . MET A 1 294 ? 3.042 -6.472 8.188 1.00 63.53 294 MET A O 1
ATOM 2252 N N . LEU A 1 295 ? 1.014 -5.529 8.387 1.00 66.31 295 LEU A N 1
ATOM 2253 C CA . LEU A 1 295 ? 1.497 -4.212 8.811 1.00 66.31 295 LEU A CA 1
ATOM 2254 C C . LEU A 1 295 ? 1.904 -4.162 10.295 1.00 66.31 295 LEU A C 1
ATOM 2256 O O . LEU A 1 295 ? 2.371 -3.128 10.767 1.00 66.31 295 LEU A O 1
ATOM 2260 N N . GLY A 1 296 ? 1.718 -5.254 11.046 1.00 64.31 296 GLY A N 1
ATOM 2261 C CA . GLY A 1 296 ? 2.016 -5.331 12.477 1.00 64.31 296 GLY A CA 1
ATOM 2262 C C . GLY A 1 296 ? 1.062 -4.530 13.367 1.00 64.31 296 GLY A C 1
ATOM 2263 O O . GLY A 1 296 ? 1.349 -4.342 14.546 1.00 64.31 296 GLY A O 1
ATOM 2264 N N . ILE A 1 297 ? -0.070 -4.075 12.831 1.00 68.69 297 ILE A N 1
ATOM 2265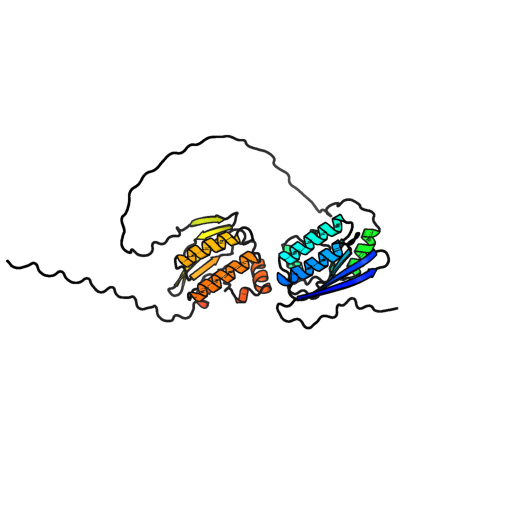 C CA . ILE A 1 297 ? -1.005 -3.177 13.521 1.00 68.69 297 ILE A CA 1
ATOM 2266 C C . ILE A 1 297 ? -1.904 -3.938 14.494 1.00 68.69 297 ILE A C 1
ATOM 2268 O O . ILE A 1 297 ? -2.310 -3.379 15.509 1.00 68.69 297 ILE A O 1
ATOM 2272 N N . SER A 1 298 ? -2.109 -5.237 14.275 1.00 63.16 298 SER A N 1
ATOM 2273 C CA . SER A 1 298 ? -2.788 -6.125 15.231 1.00 63.16 298 SER A CA 1
ATOM 2274 C C . SER A 1 298 ? -2.098 -6.203 16.602 1.00 63.16 298 SER A C 1
ATOM 2276 O O . SER A 1 298 ? -2.676 -6.729 17.543 1.00 63.16 298 SER A O 1
ATOM 2278 N N . GLN A 1 299 ? -0.857 -5.709 16.726 1.00 63.94 299 GLN A N 1
ATOM 2279 C CA . GLN A 1 299 ? -0.150 -5.597 18.009 1.00 63.94 299 GLN A CA 1
ATOM 2280 C C . GLN A 1 299 ? -0.436 -4.280 18.741 1.00 63.94 299 GLN A C 1
ATOM 2282 O O . GLN A 1 299 ? -0.196 -4.194 19.940 1.00 63.94 299 GLN A O 1
ATOM 2287 N N . ALA A 1 300 ? -0.904 -3.258 18.021 1.00 63.97 300 ALA A N 1
ATOM 2288 C CA . ALA A 1 300 ? -1.196 -1.936 18.564 1.00 63.97 300 ALA A CA 1
ATOM 2289 C C . ALA A 1 300 ? -2.695 -1.729 18.805 1.00 63.97 300 ALA A C 1
ATOM 2291 O O . ALA A 1 300 ? -3.060 -0.985 19.701 1.00 63.97 300 ALA A O 1
ATOM 2292 N N . VAL A 1 301 ? -3.563 -2.371 18.018 1.00 74.44 301 VAL A N 1
ATOM 2293 C CA . VAL A 1 301 ? -5.018 -2.239 18.136 1.00 74.44 301 VAL A CA 1
ATOM 2294 C C . VAL A 1 301 ? -5.634 -3.606 18.402 1.00 74.44 301 VAL A C 1
ATOM 2296 O O . VAL A 1 301 ? -5.355 -4.567 17.686 1.00 74.44 301 VAL A O 1
ATOM 2299 N N . HIS A 1 302 ? -6.497 -3.688 19.413 1.00 82.12 302 HIS A N 1
ATOM 2300 C CA . HIS A 1 302 ? -7.186 -4.925 19.763 1.00 82.12 302 HIS A CA 1
ATOM 2301 C C . HIS A 1 302 ? -8.261 -5.265 18.726 1.00 82.12 302 HIS A C 1
ATOM 2303 O O . HIS A 1 302 ? -9.212 -4.505 18.513 1.00 82.12 302 HIS A O 1
ATOM 2309 N N . LEU A 1 303 ? -8.096 -6.420 18.086 1.00 84.19 303 LEU A N 1
ATOM 2310 C CA . LEU A 1 303 ? -9.039 -6.971 17.121 1.00 84.19 303 LEU A CA 1
ATOM 2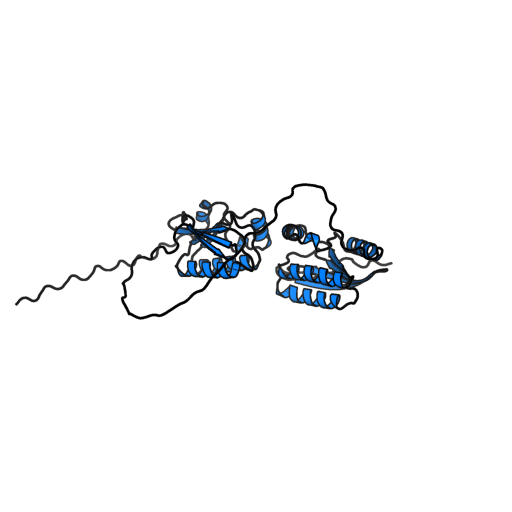311 C C . LEU A 1 303 ? -9.934 -7.989 17.824 1.00 84.19 303 LEU A C 1
ATOM 2313 O O . LEU A 1 303 ? -9.423 -8.902 18.471 1.00 84.19 303 LEU A O 1
ATOM 2317 N N . ILE A 1 304 ? -11.245 -7.837 17.668 1.00 82.50 304 ILE A N 1
ATOM 2318 C CA . ILE A 1 304 ? -12.245 -8.761 18.209 1.00 82.50 304 ILE A CA 1
ATOM 2319 C C . ILE A 1 304 ? -13.103 -9.335 17.083 1.00 82.50 304 ILE A C 1
ATOM 2321 O O . ILE A 1 304 ? -13.469 -8.640 16.127 1.00 82.50 304 ILE A O 1
ATOM 2325 N N . SER A 1 305 ? -13.425 -10.620 17.183 1.00 77.19 305 SER A N 1
ATOM 2326 C CA . SER A 1 305 ? -14.324 -11.279 16.227 1.00 77.19 305 SER A CA 1
ATOM 2327 C C . SER A 1 305 ? -15.785 -11.038 16.598 1.00 77.19 305 SER A C 1
ATOM 2329 O O . SER A 1 305 ? -16.622 -10.833 15.718 1.00 77.19 305 SER A O 1
ATOM 2331 N N . ASP A 1 306 ? -16.061 -10.992 17.902 1.00 77.25 306 ASP A N 1
ATOM 2332 C CA . ASP A 1 306 ? -17.378 -10.757 18.482 1.00 77.25 306 ASP A CA 1
ATOM 2333 C C . ASP A 1 306 ? -17.319 -9.675 19.574 1.00 77.25 306 ASP A C 1
ATOM 2335 O O . ASP A 1 306 ? -16.285 -9.470 20.209 1.00 77.25 306 ASP A O 1
ATOM 2339 N N . LEU A 1 307 ? -18.433 -8.973 19.799 1.00 75.81 307 LEU A N 1
ATOM 2340 C CA . LEU A 1 307 ? -18.544 -7.951 20.843 1.00 75.81 307 LEU A CA 1
ATOM 2341 C C . LEU A 1 307 ? -18.348 -8.539 22.246 1.00 75.81 307 LEU A C 1
ATOM 2343 O O . LEU A 1 307 ? -17.820 -7.854 23.119 1.00 75.81 307 LEU A O 1
ATOM 2347 N N . GLU A 1 308 ? -18.703 -9.806 22.464 1.00 74.69 308 GLU A N 1
ATOM 2348 C CA . GLU A 1 308 ? -18.507 -10.493 23.744 1.00 74.69 308 GLU A CA 1
ATOM 2349 C C . GLU A 1 308 ? -17.022 -10.636 24.128 1.00 74.69 308 GLU A C 1
ATOM 2351 O O . GLU A 1 308 ? -16.685 -10.642 25.316 1.00 74.69 308 GLU A O 1
ATOM 2356 N N . GLU A 1 309 ? -16.109 -10.649 23.150 1.00 79.75 309 GLU A N 1
ATOM 2357 C CA . GLU A 1 309 ? -14.660 -10.674 23.394 1.00 79.75 309 GLU A CA 1
ATOM 2358 C C . GLU A 1 309 ? -14.146 -9.358 23.998 1.00 79.75 309 GLU A C 1
ATOM 2360 O O . GLU A 1 309 ? -13.067 -9.329 24.587 1.00 79.75 309 GLU A O 1
ATOM 2365 N N . ALA A 1 310 ? -14.919 -8.265 23.943 1.00 76.75 310 ALA A N 1
ATOM 2366 C CA . ALA A 1 310 ? -14.533 -6.989 24.549 1.00 76.75 310 ALA A CA 1
ATOM 2367 C C . ALA A 1 310 ? -14.209 -7.119 26.050 1.00 76.75 310 ALA A C 1
ATOM 2369 O O . ALA A 1 310 ? -13.353 -6.399 26.569 1.00 76.75 310 ALA A O 1
ATOM 2370 N N . ALA A 1 311 ? -14.840 -8.079 26.734 1.00 73.25 311 ALA A N 1
ATOM 2371 C CA . ALA A 1 311 ? -14.625 -8.366 28.147 1.00 73.25 311 ALA A CA 1
ATOM 2372 C C . ALA A 1 311 ? -13.173 -8.734 28.490 1.00 73.25 311 ALA A C 1
ATOM 2374 O O . ALA A 1 311 ? -12.701 -8.389 29.573 1.00 73.25 311 ALA A O 1
ATOM 2375 N N . SER A 1 312 ? -12.454 -9.429 27.600 1.00 78.44 312 SER A N 1
ATOM 2376 C CA . SER A 1 312 ? -11.085 -9.885 27.881 1.00 78.44 312 SER A CA 1
ATOM 2377 C C . SER A 1 312 ? -10.040 -8.778 27.776 1.00 78.44 312 SER A C 1
ATOM 2379 O O . SER A 1 312 ? -8.939 -8.931 28.302 1.00 78.44 312 SER A O 1
ATOM 2381 N N . PHE A 1 313 ? -10.380 -7.676 27.107 1.00 79.31 313 PHE A N 1
ATOM 2382 C CA . PHE A 1 313 ? -9.483 -6.543 26.875 1.00 79.31 313 PHE A CA 1
ATOM 2383 C C . PHE A 1 313 ? -9.706 -5.390 27.852 1.00 79.31 313 PHE A C 1
ATOM 2385 O O . PHE A 1 313 ? -8.919 -4.443 27.875 1.00 79.31 313 PHE A O 1
ATOM 2392 N N . LEU A 1 314 ? -10.757 -5.459 28.675 1.00 73.19 314 LEU A N 1
ATOM 2393 C CA . LEU A 1 314 ? -10.977 -4.474 29.720 1.00 73.19 314 LEU A CA 1
ATOM 2394 C C . LEU A 1 314 ? -9.815 -4.509 30.726 1.00 73.19 314 LEU A C 1
ATOM 2396 O O . LEU A 1 314 ? -9.451 -5.584 31.219 1.00 73.19 314 LEU A O 1
ATOM 2400 N N . PRO A 1 315 ? -9.231 -3.349 31.074 1.00 65.12 315 PRO A N 1
ATOM 2401 C CA . PRO A 1 315 ? -8.261 -3.296 32.153 1.00 65.12 315 PRO A CA 1
ATOM 2402 C C . PRO A 1 315 ? -8.938 -3.797 33.433 1.00 65.12 315 PRO A C 1
ATOM 2404 O O . PRO A 1 315 ? -10.025 -3.338 33.789 1.00 65.12 315 PRO A O 1
ATOM 2407 N N . LYS A 1 316 ? -8.310 -4.760 34.123 1.00 51.97 316 LYS A N 1
ATOM 2408 C CA . LYS A 1 316 ? -8.799 -5.267 35.414 1.00 51.97 316 LYS A CA 1
ATOM 2409 C C . LYS A 1 316 ? -9.015 -4.069 36.339 1.00 51.97 316 LYS A C 1
ATOM 2411 O O . LYS A 1 316 ? -8.062 -3.355 36.640 1.00 51.97 316 LYS A O 1
ATOM 2416 N N . SER A 1 317 ? -10.262 -3.829 36.740 1.00 44.88 317 SER A N 1
ATOM 2417 C CA . SER A 1 317 ? -10.658 -2.627 37.471 1.00 44.88 317 SER A CA 1
ATOM 2418 C C . SER A 1 317 ? -9.805 -2.418 38.728 1.00 44.88 317 SER A C 1
ATOM 2420 O O . SER A 1 317 ? -9.813 -3.262 39.627 1.00 44.88 317 SER A O 1
ATOM 2422 N N . SER A 1 318 ? -9.150 -1.265 38.848 1.00 35.22 318 SER A N 1
ATOM 2423 C CA . SER A 1 318 ? -9.103 -0.577 40.138 1.00 35.22 318 SER A CA 1
ATOM 2424 C C . SER A 1 318 ? -10.508 -0.020 40.435 1.00 35.22 318 SER A C 1
ATOM 2426 O O . SER A 1 318 ? -11.265 0.248 39.496 1.00 35.22 318 SER A O 1
ATOM 2428 N N . PRO A 1 319 ? -10.912 0.075 41.715 1.00 34.53 319 PRO A N 1
ATOM 2429 C CA . PRO A 1 319 ? -12.270 0.467 42.084 1.00 34.53 319 PRO A CA 1
ATOM 2430 C C . PRO A 1 319 ? -12.618 1.857 41.527 1.00 34.53 319 PRO A C 1
ATOM 2432 O O . PRO A 1 319 ? -11.715 2.676 41.327 1.00 34.53 319 PRO A O 1
ATOM 2435 N N . PRO A 1 320 ? -13.911 2.133 41.269 1.00 38.31 320 PRO A N 1
ATOM 2436 C CA . PRO A 1 320 ? -14.345 3.433 40.774 1.00 38.31 320 PRO A CA 1
ATOM 2437 C C . PRO A 1 320 ? -13.856 4.550 41.712 1.00 38.31 320 PRO A C 1
ATOM 2439 O O . PRO A 1 320 ? -13.800 4.335 42.928 1.00 38.31 320 PRO A O 1
ATOM 2442 N N . PRO A 1 321 ? -13.494 5.735 41.183 1.00 40.44 321 PRO A N 1
ATOM 2443 C CA . PRO A 1 321 ? -13.176 6.878 42.028 1.00 40.44 321 PRO A CA 1
ATOM 2444 C C . PRO A 1 321 ? -14.361 7.146 42.973 1.00 40.44 321 PRO A C 1
ATOM 2446 O O . PRO A 1 321 ? -15.509 6.977 42.543 1.00 40.44 321 PRO A O 1
ATOM 2449 N N . PRO A 1 322 ? -14.116 7.523 44.244 1.00 36.06 322 PRO A N 1
ATOM 2450 C CA . PRO A 1 322 ? -15.185 7.807 45.191 1.00 36.06 322 PRO A CA 1
ATOM 2451 C C . PRO A 1 322 ? -16.148 8.813 44.569 1.00 36.06 322 PRO A C 1
ATOM 2453 O O . PRO A 1 322 ? -15.722 9.874 44.112 1.00 36.06 322 PRO A O 1
ATOM 2456 N N . GLN A 1 323 ? -17.433 8.465 44.515 1.00 41.34 323 GLN A N 1
ATOM 2457 C CA . GLN A 1 323 ? -18.462 9.448 44.215 1.00 41.34 323 GLN A CA 1
ATOM 2458 C C . GLN A 1 323 ? -18.376 10.506 45.313 1.00 41.34 323 GLN A C 1
ATOM 2460 O O . GLN A 1 323 ? -18.549 10.193 46.489 1.00 41.34 323 GLN A O 1
ATOM 2465 N N . GLU A 1 324 ? -18.024 11.729 44.931 1.00 43.34 324 GLU A N 1
ATOM 2466 C CA . GLU A 1 324 ? -18.016 12.874 45.828 1.00 43.34 324 GLU A CA 1
ATOM 2467 C C . GLU A 1 324 ? -19.477 13.135 46.212 1.00 43.34 324 GLU A C 1
ATOM 2469 O O . GLU A 1 324 ? -20.272 13.672 45.440 1.00 43.34 324 GLU A O 1
ATOM 2474 N N . GLU A 1 325 ? -19.859 12.597 47.369 1.00 39.47 325 GLU A N 1
ATOM 2475 C CA . GLU A 1 325 ? -21.173 12.747 47.969 1.00 39.47 325 GLU A CA 1
ATOM 2476 C C . GLU A 1 325 ? -21.413 14.247 48.157 1.00 39.47 325 GLU A C 1
ATOM 2478 O O . GLU A 1 325 ? -20.726 14.910 48.935 1.00 39.47 325 GLU A O 1
ATOM 2483 N N . ILE A 1 326 ? -22.335 14.806 47.370 1.00 48.56 326 ILE A N 1
ATOM 2484 C CA . ILE A 1 326 ? -22.731 16.210 47.478 1.00 48.56 326 ILE A CA 1
ATOM 2485 C C . ILE A 1 326 ? -23.198 16.411 48.927 1.00 48.56 326 ILE A C 1
ATOM 2487 O O . ILE A 1 326 ? -24.178 15.770 49.323 1.00 48.56 326 ILE A O 1
ATOM 2491 N N . PRO A 1 327 ? -22.530 17.253 49.739 1.00 54.88 327 PRO A N 1
ATOM 2492 C CA . PRO A 1 327 ? -22.949 17.458 51.114 1.00 54.88 327 PRO A CA 1
ATOM 2493 C C . PRO A 1 327 ? -24.377 18.023 51.117 1.00 54.88 327 PRO A C 1
ATOM 2495 O O . PRO A 1 327 ? -24.707 18.858 50.264 1.00 54.88 327 PRO A O 1
ATOM 2498 N N . PRO A 1 328 ? -25.247 17.572 52.039 1.00 60.12 328 PRO A N 1
ATOM 2499 C CA . PRO A 1 328 ? -26.622 18.042 52.091 1.00 60.12 328 PRO A CA 1
ATOM 2500 C C . PRO A 1 328 ? -26.646 19.571 52.247 1.00 60.12 328 PRO A C 1
ATOM 2502 O O . PRO A 1 328 ? -25.792 20.132 52.943 1.00 60.12 328 PRO A O 1
ATOM 2505 N N . PRO A 1 329 ? -27.598 20.265 51.598 1.00 59.12 329 PRO A N 1
ATOM 2506 C CA . PRO A 1 329 ? -27.665 21.718 51.653 1.00 59.12 329 PRO A CA 1
ATOM 2507 C C . PRO A 1 329 ? -27.821 22.194 53.108 1.00 59.12 329 PRO A C 1
ATOM 2509 O O . PRO A 1 329 ? -28.524 21.544 53.889 1.00 59.12 329 PRO A O 1
ATOM 2512 N N . PRO A 1 330 ? -27.193 23.321 53.492 1.00 63.59 330 PRO A N 1
ATOM 2513 C CA . PRO A 1 330 ? -27.313 23.844 54.844 1.00 63.59 330 PRO A CA 1
ATOM 2514 C C . PRO A 1 330 ? -28.772 24.202 55.147 1.00 63.59 330 PRO A C 1
ATOM 2516 O O . PRO A 1 330 ? -29.455 24.848 54.350 1.00 63.59 330 PRO A O 1
ATOM 2519 N N . THR A 1 331 ? -29.247 23.770 56.314 1.00 68.62 331 THR A N 1
ATOM 2520 C CA . THR A 1 331 ? -30.578 24.091 56.842 1.00 68.62 331 THR A CA 1
ATOM 2521 C C . THR A 1 331 ? -30.780 25.607 56.955 1.00 68.62 331 THR A C 1
ATOM 2523 O O . THR A 1 331 ? -29.870 26.294 57.426 1.00 68.62 331 THR A O 1
ATOM 2526 N N . PRO A 1 332 ? -31.954 26.145 56.571 1.00 62.97 332 PRO A N 1
ATOM 2527 C CA . PRO A 1 332 ? -32.225 27.574 56.666 1.00 62.97 332 PRO A CA 1
ATOM 2528 C C . PRO A 1 332 ? -32.280 28.030 58.130 1.00 62.97 332 PRO A C 1
ATOM 2530 O O . PRO A 1 332 ? -32.904 27.384 58.973 1.00 62.97 332 PRO A O 1
ATOM 2533 N N . SER A 1 333 ? -31.626 29.157 58.416 1.00 69.81 333 SER A N 1
ATOM 2534 C CA . SER A 1 333 ? -31.653 29.825 59.720 1.00 69.81 333 SER A CA 1
ATOM 2535 C C . SER A 1 333 ? -33.085 30.221 60.111 1.00 69.81 333 SER A C 1
ATOM 2537 O O . SER A 1 333 ? -33.853 30.633 59.235 1.00 69.81 333 SER A O 1
ATOM 2539 N N . PRO A 1 334 ? -33.461 30.136 61.400 1.00 70.25 334 PRO A N 1
ATOM 2540 C CA . PRO A 1 334 ? -34.788 30.541 61.847 1.00 70.25 334 PRO A CA 1
ATOM 2541 C C . PRO A 1 334 ? -34.999 32.055 61.652 1.00 70.25 334 PRO A C 1
ATOM 2543 O O . PRO A 1 334 ? -34.031 32.821 61.701 1.00 70.25 334 PRO A O 1
ATOM 2546 N N . PRO A 1 335 ? -36.248 32.500 61.413 1.00 63.84 335 PRO A N 1
ATOM 2547 C CA . PRO A 1 335 ? -36.556 33.915 61.257 1.00 63.84 335 PRO A CA 1
ATOM 2548 C C . PRO A 1 335 ? -36.295 34.680 62.566 1.00 63.84 335 PRO A C 1
ATOM 2550 O O . PRO A 1 335 ? -36.386 34.089 63.643 1.00 63.84 335 PRO A O 1
ATOM 2553 N N . PRO A 1 336 ? -35.980 35.985 62.491 1.00 63.53 336 PRO A N 1
ATOM 2554 C CA . PRO A 1 336 ? -35.756 36.793 63.682 1.00 63.53 336 PRO A CA 1
ATOM 2555 C C . PRO A 1 336 ? -37.050 36.902 64.500 1.00 63.53 336 PRO A C 1
ATOM 2557 O O . PRO A 1 336 ? -38.092 37.297 63.972 1.00 63.53 336 PRO A O 1
ATOM 2560 N N . GLU A 1 337 ? -36.975 36.545 65.783 1.00 62.72 337 GLU A N 1
ATOM 2561 C CA . GLU A 1 337 ? -37.999 36.909 66.765 1.00 62.72 337 GLU A CA 1
ATOM 2562 C C . GLU A 1 337 ? -38.023 38.435 66.946 1.00 62.72 337 GLU A C 1
ATOM 2564 O O . GLU A 1 337 ? -36.998 39.107 66.815 1.00 62.72 337 GLU A O 1
ATOM 2569 N N . SER A 1 338 ? -39.233 38.958 67.155 1.00 63.69 338 SER A N 1
ATOM 2570 C CA . SER A 1 338 ? -39.572 40.388 67.224 1.00 63.69 338 SER A CA 1
ATOM 2571 C C . SER A 1 338 ? -38.986 41.106 68.434 1.00 63.69 338 SER A C 1
ATOM 2573 O O . SER A 1 338 ? -38.893 40.471 69.506 1.00 63.69 338 SER A O 1
#

Foldseek 3Di:
DDDDDLDDPDDDDDAPDKDKDWDWDQDPQQGTETEIEIAHEADPVNLVVVLVVLVVQLVDLQREYEYECLHYLYHAPSNLVSQLVSQVSNVVSVHGYAYENHDPLVVVVCVVVVVPVRHHYDHGPVVSVVVSNVVSVDPDDDDDDDDDDDDDDDDDDDDDDDDDDDDDDDDDDDDDDDDDDDDDQPPPDPQQDWDDQVQWTWGFDDWDDDPNDTETEIEIAEEADPRRLVVVLVVLVVVVVSVRLEYEYECLRYPYYHPSSLVSLLVSQVSSVVVLGAYEYECDDPVVVSVCVSVVVCVRHPYDDDPNCVNVVRDPDDDDDDDPPDPPDDDDDDDDDD

Mean predicted aligned error: 18.77 Å